Protein AF-A0A2W6CSX4-F1 (afdb_monomer)

Mean predicted aligned error: 16.55 Å

Foldseek 3Di:
DQQDDDPVCLVLLVLAPDCVSVVVVVVLSVVLVVDPDPVVSVVSVVVVVVCSVVVSVCSVPPPPDDPDPDDPDDDPPDDPDDDDPPPPDPCNVPVPPPPDDDDDFDPLLVVLQVLLVVLLVVLVVLCVQAPPPPQQAQDCGADVNFHTAHNVLSVVSNVSSCLSNCLNPVDDPLSSLVSLLVQLVVLCVVLVVLCVPNRRRGNRHHHDGRSSVVSNVSSVVSNCSSVCVVVVVVVVVVPVPD

Secondary structure (DSSP, 8-state):
---PPPGGGGGGGGTS-THHHHHHHHHHHHHHHH---HHHHHHHHHHHHHHHHHHHHHHHH-----PPPPPTT---------S------HHHHH------S--SPPHHHHHHHHHHHHHHHHHHHHHHHHTTSSTTS----EETTTEE--HHHHHHHHHHHHHHHHHHHHS-HHHHHHHHHHHHHHHHHHHHHHHTT--GGGT--SSSSHHHHHHHHHHHHHHHHHTTHHHHHHHHTTSS--

Structure (mmCIF, N/CA/C/O backbone):
data_AF-A0A2W6CSX4-F1
#
_entry.id   AF-A0A2W6CSX4-F1
#
loop_
_atom_site.group_PDB
_atom_site.id
_atom_site.type_symbol
_atom_site.label_atom_id
_atom_site.label_alt_id
_atom_site.label_comp_id
_atom_site.label_asym_id
_atom_site.label_entity_id
_atom_site.label_seq_id
_atom_site.pdbx_PDB_ins_code
_atom_site.Cartn_x
_atom_site.Cartn_y
_atom_site.Cartn_z
_atom_site.occupancy
_atom_site.B_iso_or_equiv
_atom_site.auth_seq_id
_atom_site.auth_comp_id
_atom_site.auth_asym_id
_atom_site.auth_atom_id
_atom_site.pdbx_PDB_model_num
ATOM 1 N N . MET A 1 1 ? -35.398 24.921 27.925 1.00 43.97 1 MET A N 1
ATOM 2 C CA . MET A 1 1 ? -34.214 25.329 27.135 1.00 43.97 1 MET A CA 1
ATOM 3 C C . MET A 1 1 ? -33.758 24.131 26.318 1.00 43.97 1 MET A C 1
ATOM 5 O O . MET A 1 1 ? -33.351 23.142 26.906 1.00 43.97 1 MET A O 1
ATOM 9 N N . SER A 1 2 ? -33.884 24.170 24.992 1.00 46.44 2 SER A N 1
ATOM 10 C CA . SER A 1 2 ? -33.353 23.123 24.111 1.00 46.44 2 SER A CA 1
ATOM 11 C C . SER A 1 2 ? -31.824 23.125 24.189 1.00 46.44 2 SER A C 1
ATOM 13 O O . SER A 1 2 ? -31.198 24.127 23.836 1.00 46.44 2 SER A O 1
ATOM 15 N N . ALA A 1 3 ? -31.223 22.043 24.686 1.00 54.56 3 ALA A N 1
ATOM 16 C CA . ALA A 1 3 ? -29.774 21.920 24.789 1.00 54.56 3 ALA A CA 1
ATOM 17 C C . ALA A 1 3 ? -29.146 22.002 23.387 1.00 54.56 3 ALA A C 1
ATOM 19 O O . ALA A 1 3 ? -29.371 21.139 22.541 1.00 54.56 3 ALA A O 1
ATOM 20 N N . GLN A 1 4 ? -28.375 23.059 23.116 1.00 62.91 4 GLN A N 1
ATOM 21 C CA . GLN A 1 4 ? -27.618 23.143 21.870 1.00 62.91 4 GLN A CA 1
ATOM 22 C C . GLN A 1 4 ? -26.463 22.136 21.909 1.00 62.91 4 GLN A C 1
ATOM 24 O O . GLN A 1 4 ? -25.652 22.120 22.839 1.00 62.91 4 GLN A O 1
ATOM 29 N N . GLY A 1 5 ? -26.406 21.284 20.887 1.00 65.12 5 GLY A N 1
ATOM 30 C CA . GLY A 1 5 ? -25.331 20.317 20.706 1.00 65.12 5 GLY A CA 1
ATOM 31 C C . GLY A 1 5 ? -23.976 20.946 20.403 1.00 65.12 5 GLY A C 1
ATOM 32 O O . GLY A 1 5 ? -23.913 22.077 19.916 1.00 65.12 5 GLY A O 1
ATOM 33 N N . PRO A 1 6 ? -22.880 20.203 20.624 1.00 74.62 6 PRO A N 1
ATOM 34 C CA . PRO A 1 6 ? -21.543 20.643 20.262 1.00 74.62 6 PRO A CA 1
ATOM 35 C C . PRO A 1 6 ? -21.444 20.805 18.741 1.00 74.62 6 PRO A C 1
ATOM 37 O O . PRO A 1 6 ? -21.628 19.854 17.980 1.00 74.62 6 PRO A O 1
ATOM 40 N N . SER A 1 7 ? -21.118 22.017 18.288 1.00 76.88 7 SER A N 1
ATOM 41 C CA . SER A 1 7 ? -20.965 22.346 16.862 1.00 76.88 7 SER A CA 1
ATOM 42 C C . SER A 1 7 ? -19.944 21.451 16.149 1.00 76.88 7 SER A C 1
ATOM 44 O O . SER A 1 7 ? -20.105 21.149 14.969 1.00 76.88 7 SER A O 1
ATOM 46 N N . SER A 1 8 ? -18.945 20.952 16.882 1.00 76.94 8 SER A N 1
ATOM 47 C CA . SER A 1 8 ? -17.878 20.076 16.389 1.00 76.94 8 SER A CA 1
ATOM 48 C C . SER A 1 8 ? -18.328 18.681 15.944 1.00 76.94 8 SER A C 1
ATOM 50 O O . SER A 1 8 ? -17.536 17.987 15.306 1.00 76.94 8 SER A O 1
ATOM 52 N N . LEU A 1 9 ? -19.557 18.258 16.259 1.00 75.50 9 LEU A N 1
ATOM 53 C CA . LEU A 1 9 ? -20.099 16.951 15.866 1.00 75.50 9 LEU A CA 1
ATOM 54 C C . LEU A 1 9 ? -21.276 17.050 14.878 1.00 75.50 9 LEU A C 1
ATOM 56 O O . LEU A 1 9 ? -21.747 16.021 14.406 1.00 75.50 9 LEU A O 1
ATOM 60 N N . ARG A 1 10 ? -21.721 18.260 14.499 1.00 76.88 10 ARG A N 1
ATOM 61 C CA . ARG A 1 10 ? -22.868 18.441 13.583 1.00 76.88 10 ARG A CA 1
ATOM 62 C C . ARG A 1 10 ? -22.678 17.783 12.213 1.00 76.88 10 ARG A C 1
ATOM 64 O O . ARG A 1 10 ? -23.650 17.333 11.623 1.00 76.88 10 ARG A O 1
ATOM 71 N N . TRP A 1 11 ? -21.444 17.719 11.712 1.00 77.25 11 TRP A N 1
ATOM 72 C CA . TRP A 1 11 ? -21.126 17.115 10.411 1.00 77.25 11 TRP A CA 1
ATOM 73 C C . TRP A 1 11 ? -21.360 15.597 10.375 1.00 77.25 11 TRP A C 1
ATOM 75 O O . TRP A 1 11 ? -21.562 15.048 9.298 1.00 77.25 11 TRP A O 1
ATOM 85 N N . VAL A 1 12 ? -21.371 14.923 11.532 1.00 72.19 12 VAL A N 1
ATOM 86 C CA . VAL A 1 12 ? -21.535 13.463 11.620 1.00 72.19 12 VAL A CA 1
ATOM 87 C C . VAL A 1 12 ? -22.941 13.032 11.209 1.00 72.19 12 VAL A C 1
ATOM 89 O O . VAL A 1 12 ? -23.088 12.017 10.535 1.00 72.19 12 VAL A O 1
ATOM 92 N N . GLY A 1 13 ? -23.961 13.833 11.536 1.00 67.00 13 GLY A N 1
ATOM 93 C CA . GLY A 1 13 ? -25.342 13.557 11.129 1.00 67.00 13 GLY A CA 1
ATOM 94 C C . GLY A 1 13 ? -25.523 13.497 9.608 1.00 67.00 13 GLY A C 1
ATOM 95 O O . GLY A 1 13 ? -26.387 12.773 9.138 1.00 67.00 13 GLY A O 1
ATOM 96 N N . ASN A 1 14 ? -24.666 14.185 8.844 1.00 76.81 14 ASN A N 1
ATOM 97 C CA . ASN A 1 14 ? -24.695 14.175 7.378 1.00 76.81 14 ASN A CA 1
ATOM 98 C C . ASN A 1 14 ? -23.912 13.003 6.752 1.00 76.81 14 ASN A C 1
ATOM 100 O O . ASN A 1 14 ? -23.967 12.826 5.539 1.00 76.81 14 ASN A O 1
ATOM 104 N N . LEU A 1 15 ? -23.140 12.245 7.540 1.00 73.75 15 LEU A N 1
ATOM 105 C CA . LEU A 1 15 ? -22.348 11.104 7.055 1.00 73.75 15 LEU A CA 1
ATOM 106 C C . LEU A 1 15 ? -23.050 9.757 7.217 1.00 73.75 15 LEU A C 1
ATOM 108 O O . LEU A 1 15 ? -22.642 8.773 6.597 1.00 73.75 15 LEU A O 1
ATOM 112 N N . LEU A 1 16 ? -24.072 9.712 8.067 1.00 73.06 16 LEU A N 1
ATOM 113 C CA . LEU A 1 16 ? -24.892 8.533 8.288 1.00 73.06 16 LEU A CA 1
ATOM 114 C C . LEU A 1 16 ? -26.111 8.592 7.349 1.00 73.06 16 LEU A C 1
ATOM 116 O O . LEU A 1 16 ? -26.720 9.656 7.217 1.00 73.06 16 LEU A O 1
ATOM 120 N N . PRO A 1 17 ? -26.459 7.495 6.661 1.00 68.12 17 PRO A N 1
ATOM 121 C CA . PRO A 1 17 ? -27.555 7.491 5.699 1.00 68.12 17 PRO A CA 1
ATOM 122 C C . PRO A 1 17 ? -28.935 7.599 6.376 1.00 68.12 17 PRO A C 1
ATOM 124 O O . PRO A 1 17 ? -29.233 6.904 7.343 1.00 68.12 17 PRO A O 1
ATOM 127 N N . GLY A 1 18 ? -29.818 8.432 5.815 1.00 72.75 18 GLY A N 1
ATOM 128 C CA . GLY A 1 18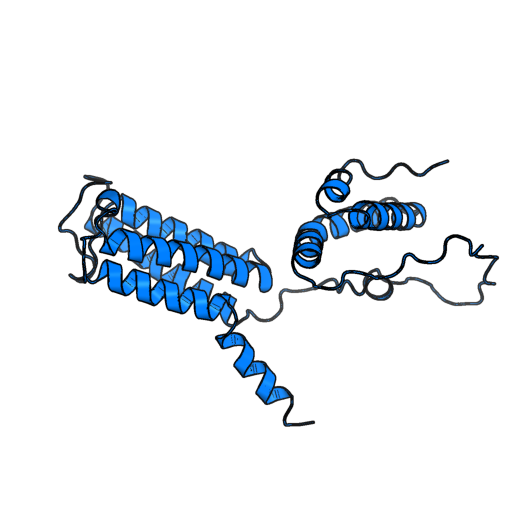 ? -31.242 8.477 6.176 1.00 72.75 18 GLY A CA 1
ATOM 129 C C . GLY A 1 18 ? -31.533 8.925 7.616 1.00 72.75 18 GLY A C 1
ATOM 130 O O . GLY A 1 18 ? -30.919 9.858 8.129 1.00 72.75 18 GLY A O 1
ATOM 131 N N . GLU A 1 19 ? -32.504 8.271 8.262 1.00 71.94 19 GLU A N 1
ATOM 132 C CA . GLU A 1 19 ? -32.972 8.611 9.619 1.00 71.94 19 GLU A CA 1
ATOM 133 C C . GLU A 1 19 ? -31.969 8.237 10.730 1.00 71.94 19 GLU A C 1
ATOM 135 O O . GLU A 1 19 ? -32.078 8.717 11.864 1.00 71.94 19 GLU A O 1
ATOM 140 N N . GLU A 1 20 ? -30.949 7.431 10.413 1.00 68.31 20 GLU A N 1
ATOM 141 C CA . GLU A 1 20 ? -29.923 6.991 11.366 1.00 68.31 20 GLU A CA 1
ATOM 142 C C . GLU A 1 20 ? -29.085 8.165 11.878 1.00 68.31 20 GLU A C 1
ATOM 144 O O . GLU A 1 20 ? -28.799 8.254 13.073 1.00 68.31 20 GLU A O 1
ATOM 149 N N . GLY A 1 21 ? -28.748 9.115 10.999 1.00 73.25 21 GLY A N 1
ATOM 150 C CA . GLY A 1 21 ? -28.009 10.319 11.377 1.00 73.25 21 GLY A CA 1
ATOM 151 C C . GLY A 1 21 ? -28.781 11.190 12.366 1.00 73.25 21 GLY A C 1
ATOM 152 O O . GLY A 1 21 ? -28.207 11.697 13.332 1.00 73.25 21 GLY A O 1
ATOM 153 N N . THR A 1 22 ? -30.096 11.318 12.172 1.00 73.38 22 THR A N 1
ATOM 154 C CA . THR A 1 22 ? -30.981 12.066 13.074 1.00 73.38 22 THR A CA 1
ATOM 155 C C . THR A 1 22 ? -31.199 11.365 14.410 1.00 73.38 22 THR A C 1
ATOM 157 O O . THR A 1 22 ? -31.152 12.033 15.445 1.00 73.38 22 THR A O 1
ATOM 160 N N . ALA A 1 23 ? -31.382 10.041 14.413 1.00 73.69 23 ALA A N 1
ATOM 161 C CA . ALA A 1 23 ? -31.549 9.255 15.635 1.00 73.69 23 ALA A CA 1
ATOM 162 C C . ALA A 1 23 ? -30.273 9.277 16.487 1.00 73.69 23 ALA A C 1
ATOM 164 O O . ALA A 1 23 ? -30.321 9.602 17.675 1.00 73.69 23 ALA A O 1
ATOM 165 N N . TRP A 1 24 ? -29.118 9.054 15.853 1.00 78.38 24 TRP A N 1
ATOM 166 C CA . TRP A 1 24 ? -27.815 9.152 16.504 1.00 78.38 24 TRP A CA 1
ATOM 167 C C . TRP A 1 24 ? -27.574 10.551 17.082 1.00 78.38 24 TRP A C 1
ATOM 169 O O . TRP A 1 24 ? -27.123 10.698 18.218 1.00 78.38 24 TRP A O 1
ATOM 179 N N . TRP A 1 25 ? -27.915 11.603 16.328 1.00 79.62 25 TRP A N 1
ATOM 180 C CA . TRP A 1 25 ? -27.767 12.971 16.815 1.00 79.62 25 TRP A CA 1
ATOM 181 C C . TRP A 1 25 ? -28.656 13.247 18.029 1.00 79.62 25 TRP A C 1
ATOM 183 O O . TRP A 1 25 ? -28.180 13.821 19.006 1.00 79.62 25 TRP A O 1
ATOM 193 N N . ALA A 1 26 ? -29.917 12.811 18.013 1.00 76.88 26 ALA A N 1
ATOM 194 C CA . ALA A 1 26 ? -30.830 12.974 19.144 1.00 76.88 26 ALA A CA 1
ATOM 195 C C . ALA A 1 26 ? -30.296 12.302 20.422 1.00 76.88 26 ALA A C 1
ATOM 197 O O . ALA A 1 26 ? -30.348 12.893 21.504 1.00 76.88 26 ALA A O 1
ATOM 198 N N . GLU A 1 27 ? -29.708 11.114 20.291 1.00 75.50 27 GLU A N 1
ATOM 199 C CA . GLU A 1 27 ? -29.121 10.368 21.404 1.00 75.50 27 GLU A CA 1
ATOM 200 C C . GLU A 1 27 ? -27.874 11.054 21.984 1.00 75.50 27 GLU A C 1
ATOM 202 O O . GLU A 1 27 ? -27.758 11.219 23.203 1.00 75.50 27 GLU A O 1
ATOM 207 N N . VAL A 1 28 ? -26.976 11.556 21.128 1.00 77.25 28 VAL A N 1
ATOM 208 C CA . VAL A 1 28 ? -25.804 12.340 21.557 1.00 77.25 28 VAL A CA 1
ATOM 209 C C . VAL A 1 28 ? -26.236 13.591 22.326 1.00 77.25 28 VAL A C 1
ATOM 211 O O . VAL A 1 28 ? -25.652 13.915 23.362 1.00 77.25 28 VAL A O 1
ATOM 214 N N . ILE A 1 29 ? -27.270 14.292 21.852 1.00 78.38 29 ILE A N 1
ATOM 215 C CA . ILE A 1 29 ? -27.811 15.477 22.530 1.00 78.38 29 ILE A CA 1
ATOM 216 C C . ILE A 1 29 ? -28.413 15.109 23.888 1.00 78.38 29 ILE A C 1
ATOM 218 O O . ILE A 1 29 ? -28.157 15.818 24.860 1.00 78.38 29 ILE A O 1
ATOM 222 N N . SER A 1 30 ? -29.157 14.003 23.973 1.00 79.00 30 SER A N 1
ATOM 223 C CA . SER A 1 30 ? -29.737 13.506 25.226 1.00 79.00 30 SER A CA 1
ATOM 224 C C . SER A 1 30 ? -28.655 13.181 26.262 1.00 79.00 30 SER A C 1
ATOM 226 O O . SER A 1 30 ? -28.706 13.703 27.374 1.00 79.00 30 SER A O 1
ATOM 228 N N . CYS A 1 31 ? -27.605 12.447 25.885 1.00 75.31 31 CYS A N 1
ATOM 229 C CA . CYS A 1 31 ? -26.509 12.107 26.801 1.00 75.31 31 CYS A CA 1
ATOM 230 C C . CYS A 1 31 ? -25.730 13.343 27.279 1.00 75.31 31 CYS A C 1
ATOM 232 O O . CYS A 1 31 ? -25.333 13.446 28.442 1.00 75.31 31 CYS A O 1
ATOM 234 N N . LEU A 1 32 ? -25.515 14.312 26.384 1.00 78.62 32 LEU A N 1
ATOM 235 C CA . LEU A 1 32 ? -24.844 15.565 26.731 1.00 78.62 32 LEU A CA 1
ATOM 236 C C . LEU A 1 32 ? -25.713 16.486 27.591 1.00 78.62 32 LEU A C 1
ATOM 238 O O . LEU A 1 32 ? -25.156 17.321 28.299 1.00 78.62 32 LEU A O 1
ATOM 242 N N . ALA A 1 33 ? -27.039 16.362 27.519 1.00 77.25 33 ALA A N 1
ATOM 243 C CA . ALA A 1 33 ? -27.966 17.084 28.384 1.00 77.25 33 ALA A CA 1
ATOM 244 C C . ALA A 1 33 ? -28.024 16.480 29.799 1.00 77.25 33 ALA A C 1
ATOM 246 O O . ALA A 1 33 ? -28.189 17.224 30.761 1.00 77.25 33 ALA A O 1
ATOM 247 N N . GLU A 1 34 ? -27.836 15.162 29.930 1.00 77.25 34 GLU A N 1
ATOM 248 C CA . GLU A 1 34 ? -27.753 14.459 31.221 1.00 77.25 34 GLU A CA 1
ATOM 249 C C . GLU A 1 34 ? -26.433 14.731 31.967 1.00 77.25 34 GLU A C 1
ATOM 251 O O . GLU A 1 34 ? -26.381 14.659 33.194 1.00 77.25 34 GLU A O 1
ATOM 256 N N . THR A 1 35 ? -25.362 15.075 31.246 1.00 78.38 35 THR A N 1
ATOM 257 C CA . THR A 1 35 ? -24.037 15.313 31.838 1.00 78.38 35 THR A CA 1
ATOM 258 C C . THR A 1 35 ? -23.889 16.765 32.299 1.00 78.38 35 THR A C 1
ATOM 260 O O . THR A 1 35 ? -23.654 17.668 31.492 1.00 78.38 35 THR A O 1
ATOM 263 N N . THR A 1 36 ? -23.987 16.999 33.609 1.00 78.38 36 THR A N 1
ATOM 264 C CA . THR A 1 36 ? -23.873 18.339 34.213 1.00 78.38 36 THR A CA 1
ATOM 265 C C . THR A 1 36 ? -22.427 18.786 34.448 1.00 78.38 36 THR A C 1
ATOM 267 O O . THR A 1 36 ? -22.164 19.989 34.454 1.00 78.38 36 THR A O 1
ATOM 270 N N . ASP A 1 37 ? -21.479 17.850 34.583 1.00 83.19 37 ASP A N 1
ATOM 271 C CA . ASP A 1 37 ? -20.059 18.166 34.771 1.00 83.19 37 ASP A CA 1
ATOM 272 C C . ASP A 1 37 ? -19.369 18.591 33.450 1.00 83.19 37 ASP A C 1
ATOM 274 O O . ASP A 1 37 ? -19.332 17.820 32.481 1.00 83.19 37 ASP A O 1
ATOM 278 N N . PRO A 1 38 ? -18.756 19.792 33.381 1.00 76.44 38 PRO A N 1
ATOM 279 C CA . PRO A 1 38 ? -18.072 20.268 32.179 1.00 76.44 38 PRO A CA 1
ATOM 280 C C . PRO A 1 38 ? -16.844 19.444 31.771 1.00 76.44 38 PRO A C 1
ATOM 282 O O . PRO A 1 38 ? -16.451 19.504 30.600 1.00 76.44 38 PRO A O 1
ATOM 285 N N . GLY A 1 39 ? -16.197 18.745 32.709 1.00 78.62 39 GLY A N 1
ATOM 286 C CA . GLY A 1 39 ? -15.042 17.883 32.444 1.00 78.62 39 GLY A CA 1
ATOM 287 C C . GLY A 1 39 ? -15.461 16.615 31.711 1.00 78.62 39 GLY A C 1
ATOM 288 O O . GLY A 1 39 ? -15.062 16.396 30.563 1.00 78.62 39 GLY A O 1
ATOM 289 N N . GLN A 1 40 ? -16.374 15.856 32.316 1.00 75.81 40 GLN A N 1
ATOM 290 C CA . GLN A 1 40 ? -16.967 14.655 31.729 1.00 75.81 40 GLN A CA 1
ATOM 291 C C . GLN A 1 40 ? -17.606 14.938 30.372 1.00 75.81 40 GLN A C 1
ATOM 293 O O . GLN A 1 40 ? -17.421 14.167 29.431 1.00 75.81 40 GLN A O 1
ATOM 298 N N . ARG A 1 41 ? -18.279 16.085 30.214 1.00 77.31 41 ARG A N 1
ATOM 299 C CA . ARG A 1 41 ? -18.871 16.487 28.932 1.00 77.31 41 ARG A CA 1
ATOM 300 C C . ARG A 1 41 ? -17.828 16.604 27.814 1.00 77.31 41 ARG A C 1
ATOM 302 O O . ARG A 1 41 ? -18.095 16.201 26.682 1.00 77.31 41 ARG A O 1
ATOM 309 N N . ARG A 1 42 ? -16.631 17.130 28.101 1.00 78.94 42 ARG A N 1
ATOM 310 C CA . ARG A 1 42 ? -15.541 17.231 27.109 1.00 78.94 42 ARG A CA 1
ATOM 311 C C . ARG A 1 42 ? -14.980 15.865 26.745 1.00 78.94 42 ARG A C 1
ATOM 313 O O . ARG A 1 42 ? -14.721 15.616 25.566 1.00 78.94 42 ARG A O 1
ATOM 320 N N . ASP A 1 43 ? -14.804 14.994 27.729 1.00 78.50 43 ASP A N 1
ATOM 321 C CA . ASP A 1 43 ? -14.265 13.657 27.497 1.00 78.50 43 ASP A CA 1
ATOM 322 C C . ASP A 1 43 ? -15.257 12.771 26.737 1.00 78.50 43 ASP A C 1
ATOM 324 O O . ASP A 1 43 ? -14.856 12.071 25.805 1.00 78.50 43 ASP A O 1
ATOM 328 N N . TYR A 1 44 ? -16.558 12.921 26.993 1.00 77.06 44 TYR A N 1
ATOM 329 C CA . TYR A 1 44 ? -17.621 12.320 26.186 1.00 77.06 44 TYR A CA 1
ATOM 330 C C . TYR A 1 44 ? -17.561 12.761 24.721 1.00 77.06 44 TYR A C 1
ATOM 332 O O . TYR A 1 44 ? -17.545 11.923 23.819 1.00 77.06 44 TYR A O 1
ATOM 340 N N . VAL A 1 45 ? 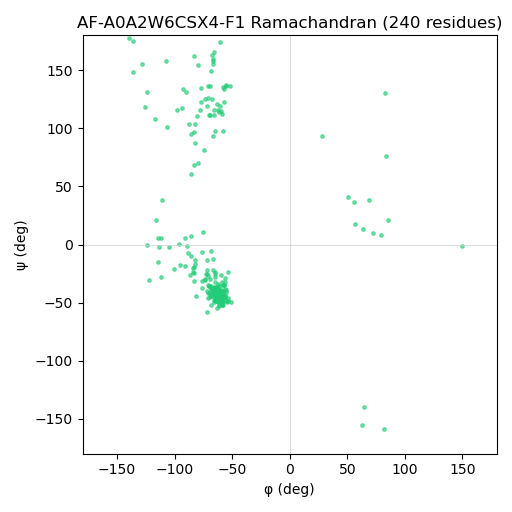-17.466 14.069 24.457 1.00 79.25 45 VAL A N 1
ATOM 341 C CA . VAL A 1 45 ? -17.366 14.595 23.082 1.00 79.25 45 VAL A CA 1
ATOM 342 C C . VAL A 1 45 ? -16.110 14.076 22.374 1.00 79.25 45 VAL A C 1
ATOM 344 O O . VAL A 1 45 ? -16.162 13.730 21.191 1.00 79.25 45 VAL A O 1
ATOM 347 N N . ARG A 1 46 ? -14.977 13.980 23.081 1.00 78.62 46 ARG A N 1
ATOM 348 C CA . ARG A 1 46 ? -13.738 13.399 22.536 1.00 78.62 46 ARG A CA 1
ATOM 349 C C . ARG A 1 46 ? -13.887 11.915 22.224 1.00 78.62 46 ARG A C 1
ATOM 351 O O . ARG A 1 46 ? -13.411 11.485 21.174 1.00 78.62 46 ARG A O 1
ATOM 358 N N . SER A 1 47 ? -14.532 11.158 23.109 1.00 76.88 47 SER A N 1
ATOM 359 C CA . SER A 1 47 ? -14.813 9.738 22.904 1.00 76.88 47 SER A CA 1
ATOM 360 C C . SER A 1 47 ? -15.662 9.537 21.651 1.00 76.88 47 SER A C 1
ATOM 362 O O . SER A 1 47 ? -15.244 8.828 20.736 1.00 76.88 47 SER A O 1
ATOM 364 N N . TYR A 1 48 ? -16.770 10.274 21.519 1.00 76.56 48 TYR A N 1
ATOM 365 C CA . TYR A 1 48 ? -17.613 10.227 20.325 1.00 76.56 48 TYR A CA 1
ATOM 366 C C . TYR A 1 48 ? -16.830 10.532 19.054 1.00 76.56 48 TYR A C 1
ATOM 368 O O . TYR A 1 48 ? -16.883 9.745 18.114 1.00 76.56 48 TYR A O 1
ATOM 376 N N . ARG A 1 49 ? -16.031 11.606 19.041 1.00 77.69 49 ARG A N 1
ATOM 377 C CA . ARG A 1 49 ? -15.228 12.000 17.873 1.00 77.69 49 ARG A CA 1
ATOM 378 C C . ARG A 1 49 ? -14.257 10.907 17.414 1.00 77.69 49 ARG A C 1
ATOM 380 O O . ARG A 1 49 ? -14.033 10.770 16.216 1.00 77.69 49 ARG A O 1
ATOM 387 N N . ARG A 1 50 ? -13.696 10.128 18.343 1.00 75.25 50 ARG A N 1
ATOM 388 C CA . ARG A 1 50 ? -12.820 8.983 18.027 1.00 75.25 50 ARG A CA 1
ATOM 389 C C . ARG A 1 50 ? -13.596 7.783 17.487 1.00 75.25 50 ARG A C 1
ATOM 391 O O . ARG A 1 50 ? -13.055 7.026 16.689 1.00 75.25 50 ARG A O 1
ATOM 398 N N . SER A 1 51 ? -14.851 7.631 17.896 1.00 72.25 51 SER A N 1
ATOM 399 C CA . SER A 1 51 ? -15.726 6.521 17.512 1.00 72.25 51 SER A CA 1
ATOM 400 C C . SER A 1 51 ? -16.436 6.735 16.170 1.00 72.25 51 SER A C 1
ATOM 402 O O . SER A 1 51 ? -16.856 5.755 15.556 1.00 72.25 51 SER A O 1
ATOM 404 N N . VAL A 1 52 ? -16.543 7.983 15.684 1.00 74.31 52 VAL A N 1
ATOM 405 C CA . VAL A 1 52 ? -17.238 8.332 14.425 1.00 74.31 52 VAL A CA 1
ATOM 406 C C . VAL A 1 52 ? -16.784 7.489 13.225 1.00 74.31 52 VAL A C 1
ATOM 408 O O . VAL A 1 52 ? -17.659 6.939 12.563 1.00 74.31 52 VAL A O 1
ATOM 411 N N . PRO A 1 53 ? -15.480 7.310 12.927 1.00 70.38 53 PRO A N 1
ATOM 412 C CA . PRO A 1 53 ? -15.072 6.543 11.747 1.00 70.38 53 PRO A CA 1
ATOM 413 C C . PRO A 1 53 ? -15.555 5.090 11.794 1.00 70.38 53 PRO A C 1
ATOM 415 O O . PRO A 1 53 ? -15.950 4.535 10.775 1.00 70.38 53 PRO A O 1
ATOM 418 N N . LYS A 1 54 ? -15.580 4.492 12.992 1.00 69.81 54 LYS A N 1
ATOM 419 C CA . LYS A 1 54 ? -16.070 3.127 13.209 1.00 69.81 54 LYS A CA 1
ATOM 420 C C . LYS A 1 54 ? -17.592 3.041 13.067 1.00 69.81 54 LYS A C 1
ATOM 422 O O . LYS A 1 54 ? -18.083 2.080 12.491 1.00 69.81 54 LYS A O 1
ATOM 427 N N . LEU A 1 55 ? -18.325 4.036 13.570 1.00 65.88 55 LEU A N 1
ATOM 428 C CA . LEU A 1 55 ? -19.782 4.150 13.414 1.00 65.88 55 LEU A CA 1
ATOM 429 C C . LEU A 1 55 ? -20.179 4.291 11.943 1.00 65.88 55 LEU A C 1
ATOM 431 O O . LEU A 1 55 ? -21.006 3.521 11.466 1.00 65.88 55 LEU A O 1
ATOM 435 N N . VAL A 1 56 ? -19.534 5.208 11.216 1.00 67.50 56 VAL A N 1
ATOM 436 C CA . VAL A 1 56 ? -19.751 5.392 9.775 1.00 67.50 56 VAL A CA 1
ATOM 437 C C . VAL A 1 56 ? -19.431 4.091 9.043 1.00 67.50 56 VAL A C 1
ATOM 439 O O . VAL A 1 56 ? -20.287 3.554 8.353 1.00 67.50 56 VAL A O 1
ATOM 442 N N . TRP A 1 57 ? -18.264 3.492 9.279 1.00 64.75 57 TRP A N 1
ATOM 443 C CA . TRP A 1 57 ? -17.906 2.222 8.648 1.00 64.75 57 TRP A CA 1
ATOM 444 C C . TRP A 1 57 ? -18.923 1.101 8.915 1.00 64.75 57 TRP A C 1
ATOM 446 O O . TRP A 1 57 ? -19.345 0.411 7.988 1.00 64.75 57 TRP A O 1
ATOM 456 N N . ASN A 1 58 ? -19.371 0.941 10.161 1.00 65.75 58 ASN A N 1
ATOM 457 C CA . ASN A 1 58 ? -20.337 -0.093 10.529 1.00 65.75 58 ASN A CA 1
ATOM 458 C C . ASN A 1 58 ? -21.730 0.163 9.931 1.00 65.75 58 ASN A C 1
ATOM 460 O O . ASN A 1 58 ? -22.376 -0.790 9.507 1.00 65.75 58 ASN A O 1
ATOM 464 N N . SER A 1 59 ? -22.179 1.420 9.853 1.00 63.47 59 SER A N 1
ATOM 465 C CA . SER A 1 59 ? -23.463 1.774 9.220 1.00 63.47 59 SER A CA 1
ATOM 466 C C . SER A 1 59 ? -23.482 1.470 7.717 1.00 63.47 59 SER A C 1
ATOM 468 O O . SER A 1 59 ? -24.501 1.064 7.173 1.00 63.47 59 SER A O 1
ATOM 470 N N . TRP A 1 60 ? -22.330 1.576 7.049 1.00 56.81 60 TRP A N 1
ATOM 471 C CA . TRP A 1 60 ? -22.199 1.272 5.623 1.00 56.81 60 TRP A CA 1
ATOM 472 C C . TRP A 1 60 ? -22.012 -0.224 5.324 1.00 56.81 60 TRP A C 1
ATOM 474 O O . TRP A 1 60 ? -22.231 -0.647 4.191 1.00 56.81 60 TRP A O 1
ATOM 484 N N . THR A 1 61 ? -21.602 -1.030 6.310 1.00 50.50 61 THR A N 1
ATOM 485 C CA . THR A 1 61 ? -21.214 -2.443 6.109 1.00 50.50 61 THR A CA 1
ATOM 486 C C . THR A 1 61 ? -22.127 -3.459 6.794 1.00 50.50 61 THR A C 1
ATOM 488 O O . THR A 1 61 ? -22.068 -4.643 6.464 1.00 50.50 61 THR A O 1
ATOM 491 N N . SER A 1 62 ? -22.982 -3.037 7.728 1.00 42.31 62 SER A N 1
ATOM 492 C CA . SER A 1 62 ? -23.892 -3.940 8.433 1.00 42.31 62 SER A CA 1
ATOM 493 C C . SER A 1 62 ? -25.241 -4.064 7.705 1.00 42.31 62 SER A C 1
ATOM 495 O O . SER A 1 62 ? -25.864 -3.046 7.410 1.00 42.31 62 SER A O 1
ATOM 497 N N . PRO A 1 63 ? -25.767 -5.280 7.460 1.00 40.28 63 PRO A N 1
ATOM 498 C CA . PRO A 1 63 ? -27.089 -5.479 6.861 1.00 40.28 63 PRO A CA 1
ATOM 499 C C . PRO A 1 63 ? -28.254 -5.226 7.837 1.00 40.28 63 PRO A C 1
ATOM 501 O O . PRO A 1 63 ? -29.398 -5.548 7.522 1.00 40.28 63 PRO A O 1
ATOM 504 N N . VAL A 1 64 ? -28.003 -4.649 9.017 1.00 44.94 64 VAL A N 1
ATOM 505 C CA . VAL A 1 64 ? -29.041 -4.348 10.014 1.00 44.94 64 VAL A CA 1
ATOM 506 C C . VAL A 1 64 ? -29.773 -3.062 9.621 1.00 44.94 64 VAL A C 1
ATOM 508 O O . VAL A 1 64 ? -29.644 -2.024 10.258 1.00 44.94 64 VAL A O 1
ATOM 511 N N . ARG A 1 65 ? -30.562 -3.135 8.546 1.00 47.22 65 ARG A N 1
ATOM 512 C CA . ARG A 1 65 ? -31.707 -2.240 8.371 1.00 47.22 65 ARG A CA 1
ATOM 513 C C . ARG A 1 65 ? -32.819 -2.751 9.285 1.00 47.22 65 ARG A C 1
ATOM 515 O O . ARG A 1 65 ? -33.090 -3.947 9.287 1.00 47.22 65 ARG A O 1
ATOM 522 N N . TYR A 1 66 ? -33.461 -1.830 10.002 1.00 39.19 66 TYR A N 1
ATOM 523 C CA . TYR A 1 66 ? -34.570 -2.028 10.949 1.00 39.19 66 TYR A CA 1
ATOM 524 C C . TYR A 1 66 ? -34.187 -2.443 12.376 1.00 39.19 66 TYR A C 1
ATOM 526 O O . TYR A 1 66 ? -34.449 -3.558 12.819 1.00 39.19 66 TYR A O 1
ATOM 534 N N . VAL A 1 67 ? -33.706 -1.477 13.161 1.00 39.38 67 VAL A N 1
ATOM 535 C CA . VAL A 1 67 ? -34.163 -1.380 14.555 1.00 39.38 67 VAL A CA 1
ATOM 536 C C . VAL A 1 67 ? -35.329 -0.398 14.544 1.00 39.38 67 VAL A C 1
ATOM 538 O O . VAL A 1 67 ? -35.169 0.746 14.126 1.00 39.38 67 VAL A O 1
ATOM 541 N N . ALA A 1 68 ? -36.521 -0.872 14.909 1.00 32.06 68 ALA A N 1
ATOM 542 C CA . ALA A 1 68 ? -37.706 -0.028 14.999 1.00 32.06 68 ALA A CA 1
ATOM 543 C C . ALA A 1 68 ? -37.432 1.158 15.946 1.00 32.06 68 ALA A C 1
ATOM 545 O O . ALA A 1 68 ? -36.826 0.948 17.002 1.00 32.06 68 ALA A O 1
ATOM 546 N N . PRO A 1 69 ? -37.856 2.389 15.605 1.00 37.84 69 PRO A N 1
ATOM 547 C CA . PRO A 1 69 ? -37.695 3.523 16.502 1.00 37.84 69 PRO A CA 1
ATOM 548 C C . PRO A 1 69 ? -38.392 3.220 17.831 1.00 37.84 69 PRO A C 1
ATOM 550 O O . PRO A 1 69 ? -39.508 2.695 17.855 1.00 37.84 69 PRO A O 1
ATOM 553 N N . ALA A 1 70 ? -37.719 3.528 18.942 1.00 39.38 70 ALA A N 1
ATOM 554 C CA . ALA A 1 70 ? -38.312 3.387 20.264 1.00 39.38 70 ALA A CA 1
ATOM 555 C C . ALA A 1 70 ? -39.628 4.191 20.318 1.00 39.38 70 ALA A C 1
ATOM 557 O O . ALA A 1 70 ? -39.666 5.319 19.814 1.00 39.38 70 ALA A O 1
ATOM 558 N N . PRO A 1 71 ? -40.713 3.639 20.892 1.00 32.84 71 PRO A N 1
ATOM 559 C CA . PRO A 1 71 ? -42.007 4.303 20.888 1.00 32.84 71 PRO A CA 1
ATOM 560 C C . PRO A 1 71 ? -41.918 5.651 21.612 1.00 32.84 71 PRO A C 1
ATOM 562 O O . PRO A 1 71 ? -41.586 5.739 22.796 1.00 32.84 71 PRO A O 1
ATOM 565 N N . VAL A 1 72 ? -42.213 6.717 20.869 1.00 34.38 72 VAL A N 1
ATOM 566 C CA . VAL A 1 72 ? -42.273 8.090 21.369 1.00 34.38 72 VAL A CA 1
ATOM 567 C C . VAL A 1 72 ? -43.502 8.210 22.272 1.00 34.38 72 VAL A C 1
ATOM 569 O O . VAL A 1 72 ? -44.627 8.135 21.785 1.00 34.38 72 VAL A O 1
ATOM 572 N N . GLY A 1 73 ? -43.301 8.380 23.584 1.00 35.16 73 GLY A N 1
ATOM 573 C CA . GLY A 1 73 ? -44.407 8.648 24.516 1.00 35.16 73 GLY A CA 1
ATOM 574 C C . GLY A 1 73 ? -44.268 8.145 25.955 1.00 35.16 73 GLY A C 1
ATOM 575 O O . GLY A 1 73 ? -45.169 8.395 26.752 1.00 35.16 73 GLY A O 1
ATOM 576 N N . VAL A 1 74 ? -43.182 7.467 26.339 1.00 31.86 74 VAL A N 1
ATOM 577 C CA . VAL A 1 74 ? -43.029 7.024 27.736 1.00 31.86 74 VAL A CA 1
ATOM 578 C C . VAL A 1 74 ? -42.484 8.164 28.597 1.00 31.86 74 VAL A C 1
ATOM 580 O O . VAL A 1 74 ? -41.302 8.501 28.560 1.00 31.86 74 VAL A O 1
ATOM 583 N N . VAL A 1 75 ? -43.377 8.770 29.378 1.00 31.23 75 VAL A N 1
ATOM 584 C CA . VAL A 1 75 ? -43.035 9.658 30.492 1.00 31.23 75 VAL A CA 1
ATOM 585 C C . VAL A 1 75 ? -42.322 8.819 31.553 1.00 31.23 75 VAL A C 1
ATOM 587 O O . VAL A 1 75 ? -42.939 7.969 32.190 1.00 31.23 75 VAL A O 1
ATOM 590 N N . TYR A 1 76 ? -41.025 9.052 31.761 1.00 36.38 76 TYR A N 1
ATOM 591 C CA . TYR A 1 76 ? -40.295 8.485 32.895 1.00 36.38 76 TYR A CA 1
ATOM 592 C C . TYR A 1 76 ? -40.700 9.228 34.173 1.00 36.38 76 TYR A C 1
ATOM 594 O O . TYR A 1 76 ? -40.029 10.160 34.619 1.00 36.38 76 TYR A O 1
ATOM 602 N N . SER A 1 77 ? -41.836 8.852 34.757 1.00 31.70 77 SER A N 1
ATOM 603 C CA . SER A 1 77 ? -42.192 9.270 36.109 1.00 31.70 77 SER A CA 1
ATOM 604 C C . SER A 1 77 ? -41.265 8.576 37.109 1.00 31.70 77 SER A C 1
ATOM 606 O O . SER A 1 77 ? -41.321 7.359 37.263 1.00 31.70 77 SER A O 1
ATOM 608 N N . SER A 1 78 ? -40.403 9.378 37.738 1.00 36.88 78 SER A N 1
ATOM 609 C CA . SER A 1 78 ? -39.771 9.174 39.051 1.00 36.88 78 SER A CA 1
ATOM 610 C C . SER A 1 78 ? -39.566 7.719 39.497 1.00 36.88 78 SER A C 1
ATOM 612 O O . SER A 1 78 ? -40.414 7.142 40.177 1.00 36.88 78 SER A O 1
ATOM 614 N N . VAL A 1 79 ? -38.388 7.164 39.209 1.00 35.00 79 VAL A N 1
ATOM 615 C CA . VAL A 1 79 ? -37.885 6.008 39.960 1.00 35.00 79 VAL A CA 1
ATOM 616 C C . VAL A 1 79 ? -37.331 6.521 41.288 1.00 35.00 79 VAL A C 1
ATOM 618 O O . VAL A 1 79 ? -36.379 7.303 41.326 1.00 35.00 79 VAL A O 1
ATOM 621 N N . GLU A 1 80 ? -37.969 6.102 42.376 1.00 31.38 80 GLU A N 1
ATOM 622 C CA . GLU A 1 80 ? -37.563 6.366 43.751 1.00 31.38 80 GLU A CA 1
ATOM 623 C C . GLU A 1 80 ? -36.161 5.789 44.003 1.00 31.38 80 GLU A C 1
ATOM 625 O O . GLU A 1 80 ? -35.908 4.587 43.907 1.00 31.38 80 GLU A O 1
ATOM 630 N N . ARG A 1 81 ? -35.207 6.686 44.263 1.00 35.78 81 ARG A N 1
ATOM 631 C CA . ARG A 1 81 ? -33.780 6.379 44.335 1.00 35.78 81 ARG A CA 1
ATOM 632 C C . ARG A 1 81 ? -33.423 5.891 45.736 1.00 35.78 81 ARG A C 1
ATOM 634 O O . ARG A 1 81 ? -33.118 6.694 46.615 1.00 35.78 81 ARG A O 1
ATOM 641 N N . ARG A 1 82 ? -33.401 4.572 45.939 1.00 32.59 82 ARG A N 1
ATOM 642 C CA . ARG A 1 82 ? -32.780 3.954 47.120 1.00 32.59 82 ARG A CA 1
ATOM 643 C C . ARG A 1 82 ? -31.469 3.270 46.727 1.00 32.59 82 ARG A C 1
ATOM 645 O O . ARG A 1 82 ? -31.470 2.175 46.184 1.00 32.59 82 ARG A O 1
ATOM 652 N N . GLY A 1 83 ? -30.358 3.947 47.016 1.00 32.78 83 GLY A N 1
ATOM 653 C CA . GLY A 1 83 ? -29.076 3.300 47.317 1.00 32.78 83 GLY A CA 1
ATOM 654 C C . GLY A 1 83 ? -28.336 2.571 46.192 1.00 32.78 83 GLY A C 1
ATOM 655 O O . GLY A 1 83 ? -27.729 1.545 46.473 1.00 32.78 83 GLY A O 1
ATOM 656 N N . MET A 1 84 ? -28.326 3.084 44.959 1.00 31.16 84 MET A N 1
ATOM 657 C CA . MET A 1 84 ? -27.363 2.629 43.947 1.00 31.16 84 MET A CA 1
ATOM 658 C C . MET A 1 84 ? -26.597 3.821 43.376 1.00 31.16 84 MET A C 1
ATOM 660 O O . MET A 1 84 ? -27.190 4.734 42.794 1.00 31.16 84 MET A O 1
ATOM 664 N N . ASP A 1 85 ? -25.278 3.804 43.564 1.00 33.22 85 ASP A N 1
ATOM 665 C CA . ASP A 1 85 ? -24.327 4.603 42.795 1.00 33.22 85 ASP A CA 1
ATOM 666 C C . ASP A 1 85 ? -24.496 4.247 41.313 1.00 33.22 85 ASP A C 1
ATOM 668 O O . ASP A 1 85 ? -23.990 3.242 40.823 1.00 33.22 85 ASP A O 1
ATOM 672 N N . LEU A 1 86 ? -25.260 5.063 40.585 1.00 42.88 86 LEU A N 1
ATOM 673 C CA . LEU A 1 86 ? -25.424 4.944 39.136 1.00 42.88 86 LEU A CA 1
ATOM 674 C C . LEU A 1 86 ? -24.284 5.693 38.445 1.00 42.88 86 LEU A C 1
ATOM 676 O O . LEU A 1 86 ? -24.509 6.648 37.705 1.00 42.88 86 LEU A O 1
ATOM 680 N N . ALA A 1 87 ? -23.049 5.271 38.694 1.00 37.25 87 ALA A N 1
ATOM 681 C CA . ALA A 1 87 ? -21.958 5.545 37.772 1.00 37.25 87 ALA A CA 1
ATOM 682 C C . ALA A 1 87 ? -22.012 4.474 36.676 1.00 37.25 87 ALA A C 1
ATOM 684 O O . ALA A 1 87 ? -21.161 3.594 36.618 1.00 37.25 87 ALA A O 1
ATOM 685 N N . PHE A 1 88 ? -23.052 4.506 35.834 1.00 44.19 88 PHE A N 1
ATOM 686 C CA . PHE A 1 88 ? -23.033 3.696 34.620 1.00 44.19 88 PHE A CA 1
ATOM 687 C C . PHE A 1 88 ? -21.876 4.192 33.771 1.00 44.19 88 PHE A C 1
ATOM 689 O O . PHE A 1 88 ? -21.852 5.348 33.333 1.00 44.19 88 PHE A O 1
ATOM 696 N N . THR A 1 89 ? -20.893 3.330 33.569 1.00 50.69 89 THR A N 1
ATOM 697 C CA . THR A 1 89 ? -19.812 3.652 32.657 1.00 50.69 89 THR A CA 1
ATOM 698 C C . THR A 1 89 ? -20.391 3.679 31.232 1.00 50.69 89 THR A C 1
ATOM 700 O O . THR A 1 89 ? -21.355 2.965 30.937 1.00 50.69 89 THR A O 1
ATOM 703 N N . PRO A 1 90 ? -19.856 4.499 30.307 1.00 52.56 90 PRO A N 1
ATOM 704 C CA . PRO A 1 90 ? -20.283 4.478 28.901 1.00 52.56 90 PRO A CA 1
ATOM 705 C C . PRO A 1 90 ? -20.202 3.069 28.278 1.00 52.56 90 PRO A C 1
ATOM 707 O O . PRO A 1 90 ? -20.892 2.763 27.305 1.00 52.56 90 PRO A O 1
ATOM 710 N N . GLU A 1 91 ? -19.355 2.219 28.858 1.00 53.75 91 GLU A N 1
ATOM 711 C CA . GLU A 1 91 ? -19.159 0.816 28.514 1.00 53.75 91 GLU A CA 1
ATOM 712 C C . GLU A 1 91 ? -20.428 -0.012 28.774 1.00 53.75 91 GLU A C 1
ATOM 714 O O . GLU A 1 91 ? -20.796 -0.815 27.918 1.00 53.75 91 GLU A O 1
ATOM 719 N N . ASP A 1 92 ? -21.140 0.247 29.876 1.00 49.66 92 ASP A N 1
ATOM 720 C CA . ASP A 1 92 ? -22.370 -0.461 30.259 1.00 49.66 92 ASP A CA 1
ATOM 721 C C . ASP A 1 92 ? -23.587 -0.017 29.434 1.00 49.66 92 ASP A C 1
ATOM 723 O O . ASP A 1 92 ? -24.433 -0.835 29.078 1.00 49.66 92 ASP A O 1
ATOM 727 N N . LYS A 1 93 ? -23.679 1.281 29.103 1.00 49.78 93 LYS A N 1
ATOM 728 C CA . LYS A 1 93 ? -24.846 1.859 28.405 1.00 49.78 93 LYS A CA 1
ATOM 729 C C . LYS A 1 93 ? -24.796 1.663 26.884 1.00 49.78 93 LYS A C 1
ATOM 731 O O . LYS A 1 93 ? -25.841 1.526 26.259 1.00 49.78 93 LYS A O 1
ATOM 736 N N . PHE A 1 94 ? -23.599 1.624 26.289 1.00 54.69 94 PHE A N 1
ATOM 737 C CA . PHE A 1 94 ? -23.422 1.575 24.826 1.00 54.69 94 PHE A CA 1
ATOM 738 C C . PHE A 1 94 ? -22.599 0.381 24.330 1.00 54.69 94 PHE A C 1
ATOM 740 O O . PHE A 1 94 ? -22.336 0.267 23.132 1.00 54.69 94 PHE A O 1
ATOM 747 N N . GLY A 1 95 ? -22.112 -0.483 25.227 1.00 46.81 95 GLY A N 1
ATOM 748 C CA . GLY A 1 95 ? -21.198 -1.571 24.864 1.00 46.81 95 GLY A CA 1
ATOM 749 C C . GLY A 1 95 ? -19.848 -1.085 24.313 1.00 46.81 95 GLY A C 1
ATOM 750 O O . GLY A 1 95 ? -19.090 -1.866 23.730 1.00 46.81 95 GLY A O 1
ATOM 751 N N . ILE A 1 96 ? -19.526 0.206 24.459 1.00 46.12 96 ILE A N 1
ATOM 752 C CA . ILE A 1 96 ? -18.287 0.801 23.953 1.00 46.12 96 ILE A CA 1
ATOM 753 C C . ILE A 1 96 ? -17.186 0.509 24.964 1.00 46.12 96 ILE A C 1
ATOM 755 O O . ILE A 1 96 ? -16.913 1.318 25.842 1.00 46.12 96 ILE A O 1
ATOM 759 N N . LYS A 1 97 ? -16.532 -0.649 24.827 1.00 46.75 97 LYS A N 1
ATOM 760 C CA . LYS A 1 97 ? -15.322 -0.962 25.596 1.00 46.75 97 LYS A CA 1
ATOM 761 C C . LYS A 1 97 ? -14.255 0.093 25.299 1.00 46.75 97 LYS A C 1
ATOM 763 O O . LYS A 1 97 ? -13.727 0.137 24.182 1.00 46.75 97 LYS A O 1
ATOM 768 N N . VAL A 1 98 ? -13.911 0.921 26.283 1.00 48.22 98 VAL A N 1
ATOM 769 C CA . VAL A 1 98 ? -12.711 1.758 26.231 1.00 48.22 98 VAL A CA 1
ATOM 770 C C . VAL A 1 98 ? -11.525 0.797 26.230 1.00 48.22 98 VAL A C 1
ATOM 772 O O . VAL A 1 98 ? -11.141 0.270 27.271 1.00 48.22 98 VAL A O 1
ATOM 775 N N . GLN A 1 99 ? -10.970 0.489 25.050 1.00 51.78 99 GLN A N 1
ATOM 776 C CA . GLN A 1 99 ? -9.773 -0.349 24.969 1.00 51.78 99 GLN A CA 1
ATOM 777 C C . GLN A 1 99 ? -8.595 0.396 25.597 1.00 51.78 99 GLN A C 1
ATOM 779 O O . GLN A 1 99 ? -7.906 1.200 24.970 1.00 51.78 99 GLN A O 1
ATOM 784 N N . SER A 1 100 ? -8.388 0.123 26.876 1.00 50.88 100 SER A N 1
ATOM 785 C CA . SER A 1 100 ? -7.216 0.488 27.639 1.00 50.88 100 SER A CA 1
ATOM 786 C C . SER A 1 100 ? -6.123 -0.543 27.329 1.00 50.88 100 SER A C 1
ATOM 788 O O . SER A 1 100 ? -6.212 -1.705 27.709 1.00 50.88 100 SER A O 1
ATOM 790 N N . LYS A 1 101 ? -5.090 -0.066 26.621 1.00 49.81 101 LYS A N 1
ATOM 791 C CA . LYS A 1 101 ? -3.914 -0.771 26.063 1.00 49.81 101 LYS A CA 1
ATOM 792 C C . LYS A 1 101 ? -4.156 -1.467 24.710 1.00 49.81 101 LYS A C 1
ATOM 794 O O . LYS A 1 101 ? -5.113 -2.227 24.575 1.00 49.81 101 LYS A O 1
ATOM 799 N N . PRO A 1 102 ? -3.276 -1.241 23.707 1.00 55.47 102 PRO A N 1
ATOM 800 C CA . PRO A 1 102 ? -3.299 -2.026 22.481 1.00 55.47 102 PRO A CA 1
ATOM 801 C C . PRO A 1 102 ? -3.143 -3.498 22.859 1.00 55.47 102 PRO A C 1
ATOM 803 O O . PRO A 1 102 ? -2.180 -3.868 23.533 1.00 55.47 102 PRO A O 1
ATOM 806 N N . GLY A 1 103 ? -4.108 -4.322 22.457 1.00 64.50 103 GLY A N 1
ATOM 807 C CA . GLY A 1 103 ? -3.986 -5.768 22.581 1.00 64.50 103 GLY A CA 1
ATOM 808 C C . GLY A 1 103 ? -2.791 -6.304 21.776 1.00 64.50 103 GLY A C 1
ATOM 809 O O . GLY A 1 103 ? -2.139 -5.557 21.038 1.00 64.50 103 GLY A O 1
ATOM 810 N N . PRO A 1 104 ? -2.493 -7.607 21.888 1.00 76.06 104 PRO A N 1
ATOM 811 C CA . PRO A 1 104 ? -1.464 -8.246 21.074 1.00 76.06 104 PRO A CA 1
ATOM 812 C C . PRO A 1 104 ? -1.682 -7.950 19.582 1.00 76.06 104 PRO A C 1
ATOM 814 O O . PRO A 1 104 ? -2.813 -8.028 19.100 1.00 76.06 104 PRO A O 1
ATOM 817 N N . ARG A 1 105 ? -0.608 -7.623 18.846 1.00 81.25 105 ARG A N 1
ATOM 818 C CA . ARG A 1 105 ? -0.702 -7.364 17.398 1.00 81.25 105 ARG A CA 1
ATOM 819 C C . ARG A 1 105 ? -1.288 -8.570 16.673 1.00 81.25 105 ARG A C 1
ATOM 821 O O . ARG A 1 105 ? -0.836 -9.701 16.885 1.00 81.25 105 ARG A O 1
ATOM 828 N N . THR A 1 106 ? -2.244 -8.314 15.786 1.00 88.12 106 THR A N 1
ATOM 829 C CA . THR A 1 106 ? -2.848 -9.350 14.940 1.00 88.12 106 THR A CA 1
ATOM 830 C C . THR A 1 106 ? -1.835 -9.895 13.928 1.00 88.12 106 THR A C 1
ATOM 832 O O . THR A 1 106 ? -0.796 -9.282 13.678 1.00 88.12 106 THR A O 1
ATOM 835 N N . ILE A 1 107 ? -2.129 -11.056 13.332 1.00 88.88 107 ILE A N 1
ATOM 836 C CA . ILE A 1 107 ? -1.311 -11.633 12.246 1.00 88.88 107 ILE A CA 1
ATOM 837 C C . ILE A 1 107 ? -1.174 -10.629 11.095 1.00 88.88 107 ILE A C 1
ATOM 839 O O . ILE A 1 107 ? -0.077 -10.399 10.603 1.00 88.88 107 ILE A O 1
ATOM 843 N N . ASP A 1 108 ? -2.278 -9.976 10.745 1.00 89.94 108 ASP A N 1
ATOM 844 C CA . ASP A 1 108 ? -2.357 -8.938 9.720 1.00 89.94 108 ASP A CA 1
ATOM 845 C C . ASP A 1 108 ? -1.459 -7.722 10.036 1.00 89.94 108 ASP A C 1
ATOM 847 O O . ASP A 1 108 ? -0.714 -7.256 9.179 1.00 89.94 108 ASP A O 1
ATOM 851 N N . GLN A 1 109 ? -1.415 -7.265 11.292 1.00 92.25 109 GLN A N 1
ATOM 852 C CA . GLN A 1 109 ? -0.495 -6.192 11.698 1.00 92.25 109 GLN A CA 1
ATOM 853 C C . GLN A 1 109 ? 0.971 -6.634 11.675 1.00 92.25 109 GLN A C 1
ATOM 855 O O . GLN A 1 109 ? 1.841 -5.849 11.307 1.00 92.25 109 GLN A O 1
ATOM 860 N N . LYS A 1 110 ? 1.272 -7.882 12.059 1.00 94.81 110 LYS A N 1
ATOM 861 C CA . LYS A 1 110 ? 2.635 -8.434 11.964 1.00 94.81 110 LYS A CA 1
ATOM 862 C C . LYS A 1 110 ? 3.090 -8.542 10.510 1.00 94.81 110 LYS A C 1
ATOM 864 O O . LYS A 1 110 ? 4.239 -8.224 10.221 1.00 94.81 110 LYS A O 1
ATOM 869 N N . TYR A 1 111 ? 2.189 -8.943 9.616 1.00 95.00 111 TYR A N 1
ATOM 870 C CA . TYR A 1 111 ? 2.428 -8.964 8.179 1.00 95.00 111 TYR A CA 1
ATOM 871 C C . TYR A 1 111 ? 2.778 -7.567 7.657 1.00 95.00 111 TYR A C 1
ATOM 873 O O . TYR A 1 111 ? 3.814 -7.413 7.017 1.00 95.00 111 TYR A O 1
ATOM 881 N N . SER A 1 112 ? 2.000 -6.540 8.021 1.00 96.06 112 SER A N 1
ATOM 882 C CA . SER A 1 112 ? 2.300 -5.153 7.645 1.00 96.06 112 SER A CA 1
ATOM 883 C C . SER A 1 112 ? 3.672 -4.692 8.155 1.00 96.06 112 SER A C 1
ATOM 885 O O . SER A 1 112 ? 4.413 -4.049 7.420 1.00 96.06 112 SER A O 1
ATOM 887 N N . VAL A 1 113 ? 4.074 -5.055 9.383 1.00 96.75 113 VAL A N 1
ATOM 888 C CA . VAL A 1 113 ? 5.437 -4.752 9.870 1.00 96.75 113 VAL A CA 1
ATOM 889 C C . VAL A 1 113 ? 6.495 -5.425 8.997 1.00 96.75 113 VAL A C 1
ATOM 891 O O . VAL A 1 113 ? 7.455 -4.771 8.597 1.00 96.75 113 VAL A O 1
ATOM 894 N N . LEU A 1 114 ? 6.330 -6.717 8.708 1.00 96.56 114 LEU A N 1
ATOM 895 C CA . LEU A 1 114 ? 7.299 -7.487 7.931 1.00 96.56 114 LEU A CA 1
ATOM 896 C C . LEU A 1 114 ? 7.464 -6.919 6.517 1.00 96.56 114 LEU A C 1
ATOM 898 O O . LEU A 1 114 ? 8.582 -6.614 6.110 1.00 96.56 114 LEU A O 1
ATOM 902 N N . LEU A 1 115 ? 6.359 -6.745 5.793 1.00 96.50 115 LEU A N 1
ATOM 903 C CA . LEU A 1 115 ? 6.368 -6.240 4.419 1.00 96.50 115 LEU A CA 1
ATOM 904 C C . LEU A 1 115 ? 6.855 -4.797 4.361 1.00 96.50 115 LEU A C 1
ATOM 906 O O . LEU A 1 115 ? 7.694 -4.483 3.522 1.00 96.50 115 LEU A O 1
ATOM 910 N N . GLY A 1 116 ? 6.423 -3.956 5.307 1.00 96.69 116 GLY A N 1
ATOM 911 C CA . GLY A 1 116 ? 6.932 -2.598 5.451 1.00 96.69 116 GLY A CA 1
ATOM 912 C C . GLY A 1 116 ? 8.456 -2.572 5.572 1.00 96.69 116 GLY A C 1
ATOM 913 O O . GLY A 1 116 ? 9.116 -1.848 4.832 1.00 96.69 116 GLY A O 1
ATOM 914 N N . LEU A 1 117 ? 9.040 -3.388 6.454 1.00 97.62 117 LEU A N 1
ATOM 915 C CA . LEU A 1 117 ? 10.497 -3.450 6.607 1.00 97.62 117 LEU A CA 1
ATOM 916 C C . LEU A 1 117 ? 11.207 -3.951 5.343 1.00 97.62 117 LEU A C 1
ATOM 918 O O . LEU A 1 117 ? 12.252 -3.408 4.994 1.00 97.62 117 LEU A O 1
ATOM 922 N N . ILE A 1 118 ? 10.647 -4.944 4.648 1.00 96.12 118 ILE A N 1
ATOM 923 C CA . ILE A 1 118 ? 11.221 -5.459 3.398 1.00 96.12 118 ILE A CA 1
ATOM 924 C C . ILE A 1 118 ? 11.265 -4.354 2.339 1.00 96.12 118 ILE A C 1
ATOM 926 O O . ILE A 1 118 ? 12.335 -4.087 1.793 1.00 96.12 118 ILE A O 1
ATOM 930 N N . VAL A 1 119 ? 10.148 -3.667 2.078 1.00 95.62 119 VAL A N 1
ATOM 931 C CA . VAL A 1 119 ? 10.125 -2.625 1.037 1.00 95.62 119 VAL A CA 1
ATOM 932 C C . VAL A 1 119 ? 10.905 -1.373 1.427 1.00 95.62 119 VAL A C 1
ATOM 934 O O . VAL A 1 119 ? 11.472 -0.727 0.553 1.00 95.62 119 VAL A O 1
ATOM 937 N N . LEU A 1 120 ? 11.043 -1.064 2.722 1.00 97.25 120 LEU A N 1
ATOM 938 C CA . LEU A 1 120 ? 11.975 -0.028 3.177 1.00 97.25 120 LEU A CA 1
ATOM 939 C C . LEU A 1 120 ? 13.409 -0.351 2.754 1.00 97.25 120 LEU A C 1
ATOM 941 O O . LEU A 1 120 ? 14.099 0.500 2.195 1.00 97.25 120 LEU A O 1
ATOM 945 N N . VAL A 1 121 ? 13.855 -1.579 3.028 1.00 96.25 121 VAL A N 1
ATOM 946 C CA . VAL A 1 121 ? 15.207 -2.025 2.678 1.00 96.25 121 VAL A CA 1
ATOM 947 C C . VAL A 1 121 ? 15.392 -2.011 1.163 1.00 96.25 121 VAL A C 1
ATOM 949 O O . VAL A 1 121 ? 16.400 -1.488 0.697 1.00 96.25 121 VAL A O 1
ATOM 952 N N . LEU A 1 122 ? 14.419 -2.512 0.394 1.00 94.00 122 LEU A N 1
ATOM 953 C CA . LEU A 1 122 ? 14.475 -2.489 -1.071 1.00 94.00 122 LEU A CA 1
ATOM 954 C C . LEU A 1 122 ? 14.543 -1.063 -1.627 1.00 94.00 122 LEU A C 1
ATOM 956 O O . LEU A 1 122 ? 15.386 -0.799 -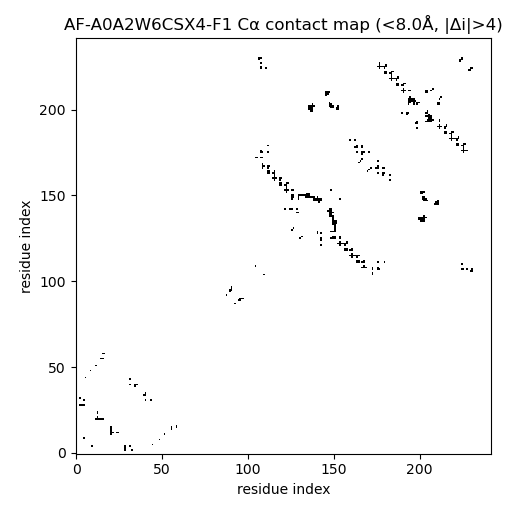2.478 1.00 94.00 122 LEU A O 1
ATOM 960 N N . GLY A 1 123 ? 13.736 -0.130 -1.114 1.00 94.38 123 GLY A N 1
ATOM 961 C CA . GLY A 1 123 ? 13.768 1.271 -1.542 1.00 94.38 123 GLY A CA 1
ATOM 962 C C . GLY A 1 123 ? 15.109 1.949 -1.249 1.00 94.38 123 GLY A C 1
ATOM 963 O O . GLY A 1 123 ? 15.658 2.633 -2.111 1.00 94.38 123 GLY A O 1
ATOM 964 N N . ILE A 1 124 ? 15.683 1.722 -0.061 1.00 95.75 124 ILE A N 1
ATOM 965 C CA . ILE A 1 124 ? 17.004 2.264 0.301 1.00 95.75 124 ILE A CA 1
ATOM 966 C C . ILE A 1 124 ? 18.104 1.653 -0.576 1.00 95.75 124 ILE A C 1
ATOM 968 O O . ILE A 1 124 ? 18.929 2.388 -1.117 1.00 95.75 124 ILE A O 1
ATOM 972 N N . LEU A 1 125 ? 18.121 0.326 -0.735 1.00 93.62 125 LEU A N 1
ATOM 973 C CA . LEU A 1 125 ? 19.099 -0.362 -1.582 1.00 93.62 125 LEU A CA 1
ATOM 974 C C . LEU A 1 125 ? 18.991 0.072 -3.042 1.00 93.62 125 LEU A C 1
ATOM 976 O O . LEU A 1 125 ? 20.013 0.284 -3.689 1.00 93.62 125 LEU A O 1
ATOM 980 N N . GLY A 1 126 ? 17.772 0.256 -3.541 1.00 92.12 126 GLY A N 1
ATOM 981 C CA . GLY A 1 126 ? 17.534 0.780 -4.873 1.00 92.12 126 GLY A CA 1
ATOM 982 C C . GLY A 1 126 ? 18.156 2.162 -5.051 1.00 92.12 126 GLY A C 1
ATOM 983 O O . GLY A 1 126 ? 18.927 2.344 -5.985 1.00 92.12 126 GLY A O 1
ATOM 984 N N . PHE A 1 127 ? 17.946 3.098 -4.116 1.00 94.25 127 PHE A N 1
ATOM 985 C CA . PHE A 1 127 ? 18.589 4.419 -4.177 1.00 94.25 127 PHE A CA 1
ATOM 986 C C . PHE A 1 127 ? 20.118 4.359 -4.111 1.00 94.25 127 PHE A C 1
ATOM 988 O O . PHE A 1 127 ? 20.782 5.169 -4.756 1.00 94.25 127 PHE A O 1
ATOM 995 N N . ILE A 1 128 ? 20.690 3.411 -3.364 1.00 92.50 128 ILE A N 1
ATOM 996 C CA . ILE A 1 128 ? 22.145 3.194 -3.336 1.00 92.50 128 ILE A CA 1
ATOM 997 C C . ILE A 1 128 ? 22.657 2.741 -4.714 1.00 92.50 128 ILE A C 1
ATOM 999 O O . ILE A 1 128 ? 23.744 3.150 -5.116 1.00 92.50 128 ILE A O 1
ATOM 1003 N N . LEU A 1 129 ? 21.886 1.925 -5.441 1.00 90.06 129 LEU A N 1
ATOM 1004 C CA . LEU A 1 129 ? 22.261 1.397 -6.756 1.00 90.06 129 LEU A CA 1
ATOM 1005 C C . LEU A 1 129 ? 22.014 2.388 -7.900 1.00 90.06 129 LEU A C 1
ATOM 1007 O O . LEU A 1 129 ? 22.866 2.528 -8.774 1.00 90.06 129 LEU A O 1
ATOM 1011 N N . THR A 1 130 ? 20.864 3.064 -7.910 1.00 90.50 130 THR A N 1
ATOM 1012 C CA . THR A 1 130 ? 20.451 3.967 -8.998 1.00 90.50 130 THR A CA 1
ATOM 1013 C C . THR A 1 130 ? 20.974 5.389 -8.812 1.00 90.50 130 THR A C 1
ATOM 1015 O O . THR A 1 130 ? 21.087 6.147 -9.773 1.00 90.50 130 THR A O 1
ATOM 1018 N N . GLY A 1 131 ? 21.234 5.801 -7.568 1.00 88.31 131 GLY A N 1
ATOM 1019 C CA . GLY A 1 131 ? 21.376 7.211 -7.220 1.00 88.31 131 GLY A CA 1
ATOM 1020 C C . GLY A 1 131 ? 20.079 8.000 -7.456 1.00 88.31 131 GLY A C 1
ATOM 1021 O O . GLY A 1 131 ? 18.980 7.442 -7.442 1.00 88.31 131 GLY A O 1
ATOM 1022 N N . PHE A 1 132 ? 20.217 9.313 -7.673 1.00 90.19 132 PHE A N 1
ATOM 1023 C CA . PHE A 1 132 ? 19.103 10.256 -7.889 1.00 90.19 132 PHE A CA 1
ATOM 1024 C C . PHE A 1 132 ? 19.033 10.824 -9.320 1.00 90.19 132 PHE A C 1
ATOM 1026 O O . PHE A 1 132 ? 18.220 11.707 -9.594 1.00 90.19 132 PHE A O 1
ATOM 1033 N N . ALA A 1 133 ? 19.885 10.345 -10.229 1.00 84.50 133 ALA A N 1
ATOM 1034 C CA . ALA A 1 133 ? 19.823 10.684 -11.651 1.00 84.50 133 ALA A CA 1
ATOM 1035 C C . ALA A 1 133 ? 18.796 9.794 -12.377 1.00 84.50 133 ALA A C 1
ATOM 1037 O O . ALA A 1 133 ? 18.412 8.752 -11.851 1.00 84.50 133 ALA A O 1
ATOM 1038 N N . ASN A 1 134 ? 18.347 10.205 -13.571 1.00 84.44 134 ASN A N 1
ATOM 1039 C CA . ASN A 1 134 ? 17.447 9.424 -14.441 1.00 84.44 134 ASN A CA 1
ATOM 1040 C C . ASN A 1 134 ? 16.200 8.898 -13.705 1.00 84.44 134 ASN A C 1
ATOM 1042 O O . ASN A 1 134 ? 15.769 7.758 -13.860 1.00 84.44 134 ASN A O 1
ATOM 1046 N N . TYR A 1 135 ? 15.637 9.757 -12.854 1.00 88.31 135 TYR A N 1
ATOM 1047 C CA . TYR A 1 135 ? 14.713 9.375 -11.789 1.00 88.31 135 TYR A CA 1
ATOM 1048 C C . TYR A 1 135 ? 13.467 8.619 -12.277 1.00 88.31 135 TYR A C 1
ATOM 1050 O O . TYR A 1 135 ? 12.994 7.729 -11.581 1.00 88.31 135 TYR A O 1
ATOM 1058 N N . THR A 1 136 ? 12.951 8.948 -13.462 1.00 90.69 136 THR A N 1
ATOM 1059 C CA . THR A 1 136 ? 11.756 8.322 -14.060 1.00 90.69 136 THR A CA 1
ATOM 1060 C C . THR A 1 136 ? 12.058 7.534 -15.330 1.00 90.69 136 THR A C 1
ATOM 1062 O O . THR A 1 136 ? 11.133 7.132 -16.034 1.00 90.69 136 THR A O 1
ATOM 1065 N N . GLU A 1 137 ? 13.329 7.393 -15.696 1.00 86.81 137 GLU A N 1
ATOM 1066 C CA . GLU A 1 137 ? 13.699 6.713 -16.932 1.00 86.81 137 GLU A CA 1
ATOM 1067 C C . GLU A 1 137 ? 13.657 5.201 -16.739 1.00 86.81 137 GLU A C 1
ATOM 1069 O O . GLU A 1 137 ? 13.799 4.689 -15.626 1.00 86.81 137 GLU A O 1
ATOM 1074 N N . MET A 1 138 ? 13.449 4.488 -17.841 1.00 84.19 138 MET A N 1
ATOM 1075 C CA . MET A 1 138 ? 13.664 3.049 -17.879 1.00 84.19 138 MET A CA 1
ATOM 1076 C C . MET A 1 138 ? 15.162 2.793 -17.738 1.00 84.19 138 MET A C 1
ATOM 1078 O O . MET A 1 138 ? 15.943 3.357 -18.506 1.00 84.19 138 MET A O 1
ATOM 1082 N N . THR A 1 139 ? 15.567 1.982 -16.762 1.00 80.00 139 THR A N 1
ATOM 1083 C CA . THR A 1 139 ? 16.986 1.704 -16.527 1.00 80.00 139 THR A CA 1
ATOM 1084 C C . THR A 1 139 ? 17.275 0.211 -16.468 1.00 80.00 139 THR A C 1
ATOM 1086 O O . THR A 1 139 ? 16.424 -0.596 -16.100 1.00 80.00 139 THR A O 1
ATOM 1089 N N . ASP A 1 140 ? 18.522 -0.144 -16.775 1.00 78.56 140 ASP A N 1
ATOM 1090 C CA . ASP A 1 140 ? 19.037 -1.507 -16.621 1.00 78.56 140 ASP A CA 1
ATOM 1091 C C . ASP A 1 140 ? 19.563 -1.782 -15.199 1.00 78.56 140 ASP A C 1
ATOM 1093 O O . ASP A 1 140 ? 20.160 -2.830 -14.936 1.00 78.56 140 ASP A O 1
ATOM 1097 N N . HIS A 1 141 ? 19.371 -0.853 -14.254 1.00 79.88 141 HIS A N 1
ATOM 1098 C CA . HIS A 1 141 ? 19.716 -1.091 -12.859 1.00 79.88 141 HIS A CA 1
ATOM 1099 C C . HIS A 1 141 ? 18.725 -2.083 -12.262 1.00 79.88 141 HIS A C 1
ATOM 1101 O O . HIS A 1 141 ? 17.530 -1.808 -12.188 1.00 79.88 141 HIS A O 1
ATOM 1107 N N . ALA A 1 142 ? 19.229 -3.230 -11.809 1.00 81.38 142 ALA A N 1
ATOM 1108 C CA . ALA A 1 142 ? 18.398 -4.274 -11.234 1.00 81.38 142 ALA A CA 1
ATOM 1109 C C . ALA A 1 142 ? 18.847 -4.657 -9.822 1.00 81.38 142 ALA A C 1
ATOM 1111 O O . ALA A 1 142 ? 20.016 -4.971 -9.580 1.00 81.38 142 ALA A O 1
ATOM 1112 N N . ILE A 1 143 ? 17.900 -4.706 -8.886 1.00 79.62 143 ILE A N 1
ATOM 1113 C CA . ILE A 1 143 ? 18.125 -5.285 -7.561 1.00 79.62 143 ILE A CA 1
ATOM 1114 C C . ILE A 1 143 ? 18.182 -6.807 -7.725 1.00 79.62 143 ILE A C 1
ATOM 1116 O O . ILE A 1 143 ? 17.272 -7.419 -8.288 1.00 79.62 143 ILE A O 1
ATOM 1120 N N . LEU A 1 144 ? 19.277 -7.419 -7.257 1.00 80.56 144 LEU A N 1
ATOM 1121 C CA . LEU A 1 144 ? 19.543 -8.864 -7.360 1.00 80.56 144 LEU A CA 1
ATOM 1122 C C . LEU A 1 144 ? 19.522 -9.417 -8.803 1.00 80.56 144 LEU A C 1
ATOM 1124 O O . LEU A 1 144 ? 19.400 -10.624 -8.992 1.00 80.56 144 LEU A O 1
ATOM 1128 N N . GLY A 1 145 ? 19.637 -8.551 -9.818 1.00 77.12 145 GLY A N 1
ATOM 1129 C CA . GLY A 1 145 ? 19.562 -8.937 -11.232 1.00 77.12 145 GLY A CA 1
ATOM 1130 C C . GLY A 1 145 ? 18.162 -9.323 -11.724 1.00 77.12 145 GLY A C 1
ATOM 1131 O O . GLY A 1 145 ? 18.047 -9.843 -12.829 1.00 77.12 145 GLY A O 1
ATOM 1132 N N . LEU A 1 146 ? 17.114 -9.097 -10.920 1.00 79.25 146 LEU A N 1
ATOM 1133 C CA . LEU A 1 146 ? 15.746 -9.543 -11.217 1.00 79.25 146 LEU A CA 1
ATOM 1134 C C . LEU A 1 146 ? 14.716 -8.411 -11.270 1.00 79.25 146 LEU A C 1
ATOM 1136 O O . LEU A 1 146 ? 13.746 -8.542 -12.011 1.00 79.25 146 LEU A O 1
ATOM 1140 N N . PHE A 1 147 ? 14.916 -7.344 -10.491 1.00 85.38 147 PHE A N 1
ATOM 1141 C CA . PHE A 1 147 ? 13.929 -6.272 -10.318 1.00 85.38 147 PHE A CA 1
ATOM 1142 C C . PHE A 1 147 ? 14.478 -4.960 -10.840 1.00 85.38 147 PHE A C 1
ATOM 1144 O O . PHE A 1 147 ? 15.399 -4.406 -10.227 1.00 85.38 147 PHE A O 1
ATOM 1151 N N . GLN A 1 148 ? 13.960 -4.488 -11.969 1.00 87.94 148 GLN A N 1
ATOM 1152 C CA . GLN A 1 148 ? 14.407 -3.223 -12.530 1.00 87.94 148 GLN A CA 1
ATOM 1153 C C . GLN A 1 148 ? 13.952 -2.060 -11.650 1.00 87.94 148 GLN A C 1
ATOM 1155 O O . GLN A 1 148 ? 12.831 -2.010 -11.148 1.00 87.94 148 GLN A O 1
ATOM 1160 N N . THR A 1 149 ? 14.854 -1.112 -11.428 1.00 90.56 149 THR A N 1
ATOM 1161 C CA . THR A 1 149 ? 14.622 -0.004 -10.509 1.00 90.56 149 THR A CA 1
ATOM 1162 C C . THR A 1 149 ? 15.080 1.317 -11.106 1.00 90.56 149 THR A C 1
ATOM 1164 O O . THR A 1 149 ? 16.039 1.397 -11.865 1.00 90.56 149 THR A O 1
ATOM 1167 N N . ASN A 1 150 ? 14.386 2.382 -10.735 1.00 93.25 150 ASN A N 1
ATOM 1168 C CA . ASN A 1 150 ? 14.809 3.757 -10.929 1.00 93.25 150 ASN A CA 1
ATOM 1169 C C . ASN A 1 150 ? 14.455 4.561 -9.668 1.00 93.25 150 ASN A C 1
ATOM 1171 O O . ASN A 1 150 ? 13.846 4.044 -8.724 1.00 93.25 150 ASN A O 1
ATOM 1175 N N . GLY A 1 151 ? 14.818 5.843 -9.641 1.00 93.25 151 GLY A N 1
ATOM 1176 C CA . GLY A 1 151 ? 14.530 6.700 -8.489 1.00 93.25 151 GLY A CA 1
ATOM 1177 C C . GLY A 1 151 ? 13.037 6.768 -8.133 1.00 93.25 151 GLY A C 1
ATOM 1178 O O . GLY A 1 151 ? 12.679 6.802 -6.954 1.00 93.25 151 GLY A O 1
ATOM 1179 N N . PHE A 1 152 ? 12.150 6.725 -9.127 1.00 94.38 152 PHE A N 1
ATOM 1180 C CA . PHE A 1 152 ? 10.708 6.768 -8.922 1.00 94.38 152 PHE A CA 1
ATOM 1181 C C . PHE A 1 152 ? 10.168 5.474 -8.304 1.00 94.38 152 PHE A C 1
ATOM 1183 O O . PHE A 1 152 ? 9.439 5.546 -7.315 1.00 94.38 152 PHE A O 1
ATOM 1190 N N . HIS A 1 153 ? 10.580 4.305 -8.800 1.00 94.06 153 HIS A N 1
ATOM 1191 C CA . HIS A 1 153 ? 10.229 2.998 -8.235 1.00 94.06 153 HIS A CA 1
ATOM 1192 C C . HIS A 1 153 ? 10.670 2.906 -6.767 1.00 94.06 153 HIS A C 1
ATOM 1194 O O . HIS A 1 153 ? 9.889 2.524 -5.894 1.00 94.06 153 HIS A O 1
ATOM 1200 N N . ASN A 1 154 ? 11.882 3.373 -6.454 1.00 95.00 154 ASN A N 1
ATOM 1201 C CA . ASN A 1 154 ? 12.390 3.388 -5.080 1.00 95.00 154 ASN A CA 1
ATOM 1202 C C . ASN A 1 154 ? 11.553 4.277 -4.159 1.00 95.00 154 ASN A C 1
ATOM 1204 O O . ASN A 1 154 ? 11.279 3.907 -3.017 1.00 95.00 154 ASN A O 1
ATOM 1208 N N . THR A 1 155 ? 11.066 5.411 -4.659 1.00 95.94 155 THR A N 1
ATOM 1209 C CA . THR A 1 155 ? 10.123 6.251 -3.912 1.00 95.94 155 THR A CA 1
ATOM 1210 C C . THR A 1 155 ? 8.779 5.569 -3.692 1.00 95.94 155 THR A C 1
ATOM 1212 O O . THR A 1 155 ? 8.227 5.687 -2.598 1.00 95.94 155 THR A O 1
ATOM 1215 N N . ILE A 1 156 ? 8.265 4.809 -4.664 1.00 95.50 156 ILE A N 1
ATOM 1216 C CA . ILE A 1 156 ? 7.055 3.999 -4.463 1.00 95.50 156 ILE A CA 1
ATOM 1217 C C . ILE A 1 156 ? 7.272 2.970 -3.345 1.00 95.50 156 ILE A C 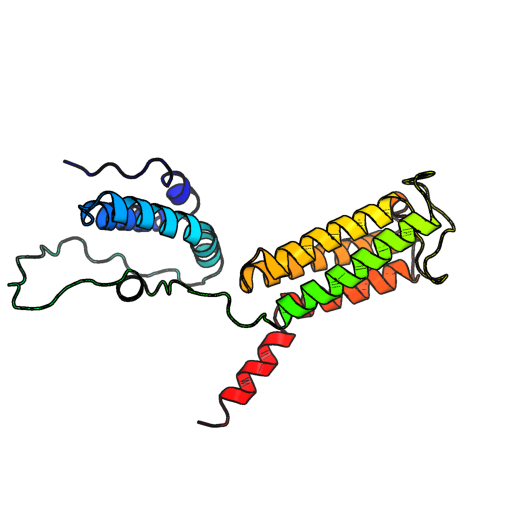1
ATOM 1219 O O . ILE A 1 156 ? 6.414 2.859 -2.468 1.00 95.50 156 ILE A O 1
ATOM 1223 N N . TYR A 1 157 ? 8.430 2.303 -3.279 1.00 95.75 157 TYR A N 1
ATOM 1224 C CA . TYR A 1 157 ? 8.747 1.404 -2.162 1.00 95.75 157 TYR A CA 1
ATOM 1225 C C . TYR A 1 157 ? 8.736 2.111 -0.802 1.00 95.75 157 TYR A C 1
ATOM 1227 O O . TYR A 1 157 ? 8.171 1.586 0.160 1.00 95.75 157 TYR A O 1
ATOM 1235 N N . LEU A 1 158 ? 9.286 3.326 -0.713 1.00 96.75 158 LEU A N 1
ATOM 1236 C CA . LEU A 1 158 ? 9.235 4.117 0.520 1.00 96.75 158 LEU A CA 1
ATOM 1237 C C . LEU A 1 158 ? 7.802 4.534 0.883 1.00 96.75 158 LEU A C 1
ATOM 1239 O O . LEU A 1 158 ? 7.431 4.514 2.054 1.00 96.75 158 LEU A O 1
ATOM 1243 N N . ILE A 1 159 ? 6.965 4.872 -0.097 1.00 97.62 159 ILE A N 1
ATOM 1244 C CA . ILE A 1 159 ? 5.552 5.196 0.140 1.00 97.62 159 ILE A CA 1
ATOM 1245 C C . ILE A 1 159 ? 4.794 3.966 0.663 1.00 97.62 159 ILE A C 1
ATOM 1247 O O . ILE A 1 159 ? 4.055 4.069 1.645 1.00 97.62 159 ILE A O 1
ATOM 1251 N N . LEU A 1 160 ? 5.006 2.792 0.062 1.00 97.19 160 LEU A N 1
ATOM 1252 C CA . LEU A 1 160 ? 4.404 1.534 0.516 1.00 97.19 160 LEU A CA 1
ATOM 1253 C C . LEU A 1 160 ? 4.855 1.174 1.938 1.00 97.19 160 LEU A C 1
ATOM 1255 O O . LEU A 1 160 ? 4.024 0.789 2.763 1.00 97.19 160 LEU A O 1
ATOM 1259 N N . TRP A 1 161 ? 6.137 1.380 2.260 1.00 97.06 161 TRP A N 1
ATOM 1260 C CA . TRP A 1 161 ? 6.654 1.244 3.624 1.00 97.06 161 TRP A CA 1
ATOM 1261 C C . TRP A 1 161 ? 5.861 2.097 4.623 1.00 97.06 161 TRP A C 1
ATOM 1263 O O . TRP A 1 161 ? 5.429 1.579 5.658 1.00 97.06 161 TRP A O 1
ATOM 1273 N N . VAL A 1 162 ? 5.632 3.381 4.313 1.00 97.62 162 VAL A N 1
ATOM 1274 C CA . VAL A 1 162 ? 4.857 4.280 5.184 1.00 97.62 162 VAL A CA 1
ATOM 1275 C C . VAL A 1 162 ? 3.455 3.731 5.406 1.00 97.62 162 VAL A C 1
ATOM 1277 O O . VAL A 1 162 ? 3.015 3.659 6.552 1.00 97.62 162 VAL A O 1
ATOM 1280 N N . PHE A 1 163 ? 2.753 3.326 4.345 1.00 97.38 163 PHE A N 1
ATOM 1281 C CA . PHE A 1 163 ? 1.385 2.818 4.468 1.00 97.38 163 PHE A CA 1
ATOM 1282 C C . PHE A 1 163 ? 1.305 1.560 5.329 1.00 97.38 163 PHE A C 1
ATOM 1284 O O . PHE A 1 163 ? 0.444 1.477 6.209 1.00 97.38 163 PHE A O 1
ATOM 1291 N N . TRP A 1 164 ? 2.227 0.617 5.149 1.00 97.31 164 TRP A N 1
ATOM 1292 C CA . TRP A 1 164 ? 2.254 -0.598 5.955 1.00 97.31 164 TRP A CA 1
ATOM 1293 C C . TRP A 1 164 ? 2.597 -0.338 7.422 1.00 97.31 164 TRP A C 1
ATOM 1295 O O . TRP A 1 164 ? 1.911 -0.855 8.307 1.00 97.31 164 TRP A O 1
ATOM 1305 N N . LEU A 1 165 ? 3.602 0.490 7.720 1.00 96.12 165 LEU A N 1
ATOM 1306 C CA . LEU A 1 165 ? 3.929 0.801 9.114 1.00 96.12 165 LEU A CA 1
ATOM 1307 C C . LEU A 1 165 ? 2.854 1.663 9.782 1.00 96.12 165 LEU A C 1
ATOM 1309 O O . LEU A 1 165 ? 2.536 1.447 10.954 1.00 96.12 165 LEU A O 1
ATOM 1313 N N . LEU A 1 166 ? 2.241 2.590 9.044 1.00 94.00 166 LEU A N 1
ATOM 1314 C CA . LEU A 1 166 ? 1.089 3.348 9.523 1.00 94.00 166 LEU A CA 1
ATOM 1315 C C . LEU A 1 166 ? -0.079 2.413 9.843 1.00 94.00 166 LEU A C 1
ATOM 1317 O O . LEU A 1 166 ? -0.692 2.554 10.898 1.00 94.00 166 LEU A O 1
ATOM 1321 N N . GLY A 1 167 ? -0.359 1.433 8.984 1.00 91.44 167 GLY A N 1
ATOM 1322 C CA . GLY A 1 167 ? -1.350 0.398 9.257 1.00 91.44 167 GLY A CA 1
ATOM 1323 C C . GLY A 1 167 ? -1.032 -0.379 10.536 1.00 91.44 167 GLY A C 1
ATOM 1324 O O . GLY A 1 167 ? -1.878 -0.503 11.424 1.00 91.44 167 GLY A O 1
ATOM 1325 N N . ALA A 1 168 ? 0.212 -0.837 10.674 1.00 93.31 168 ALA A N 1
ATOM 1326 C CA . ALA A 1 168 ? 0.636 -1.680 11.784 1.00 93.31 168 ALA A CA 1
ATOM 1327 C C . ALA A 1 168 ? 0.612 -0.978 13.151 1.00 93.31 168 ALA A C 1
ATOM 1329 O O . ALA A 1 168 ? 0.288 -1.607 14.163 1.00 93.31 168 ALA A O 1
ATOM 1330 N N . PHE A 1 169 ? 1.008 0.297 13.200 1.00 92.19 169 PHE A N 1
ATOM 1331 C CA . PHE A 1 169 ? 1.213 1.029 14.455 1.00 92.19 169 PHE A CA 1
ATOM 1332 C C . PHE A 1 169 ? 0.193 2.141 14.701 1.00 92.19 169 PHE A C 1
ATOM 1334 O O .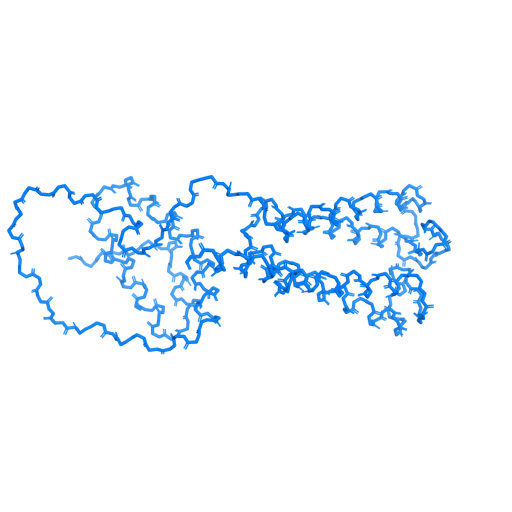 PHE A 1 169 ? -0.065 2.478 15.855 1.00 92.19 169 PHE A O 1
ATOM 1341 N N . GLY A 1 170 ? -0.367 2.723 13.642 1.00 87.50 170 GLY A N 1
ATOM 1342 C CA . GLY A 1 170 ? -1.273 3.869 13.713 1.00 87.50 170 GLY A CA 1
ATOM 1343 C C . GLY A 1 170 ? -2.752 3.514 13.582 1.00 87.50 170 GLY A C 1
ATOM 1344 O O . GLY A 1 170 ? -3.593 4.300 14.018 1.00 87.50 170 GLY A O 1
ATOM 1345 N N . LEU A 1 171 ? -3.091 2.351 13.013 1.00 86.75 171 LEU A N 1
ATOM 1346 C CA . LEU A 1 171 ? -4.477 1.940 12.792 1.00 86.75 171 LEU A CA 1
ATOM 1347 C C . LEU A 1 171 ? -4.928 0.828 13.747 1.00 86.75 171 LEU A C 1
ATOM 1349 O O . LEU A 1 171 ? -4.144 0.058 14.303 1.00 86.75 171 LEU A O 1
ATOM 1353 N N . THR A 1 172 ? -6.248 0.736 13.925 1.00 88.12 172 THR A N 1
ATOM 1354 C CA . THR A 1 172 ? -6.880 -0.424 14.572 1.00 88.12 172 THR A CA 1
ATOM 1355 C C . THR A 1 172 ? -6.696 -1.680 13.716 1.00 88.12 172 THR A C 1
ATOM 1357 O O . THR A 1 172 ? -6.393 -1.576 12.531 1.00 88.12 172 THR A O 1
ATOM 1360 N N . ALA A 1 173 ? -6.943 -2.872 14.271 1.00 86.00 173 ALA A N 1
ATOM 1361 C CA . ALA A 1 173 ? -6.854 -4.122 13.507 1.00 86.00 173 ALA A CA 1
ATOM 1362 C C . ALA A 1 173 ? -7.708 -4.100 12.223 1.00 86.00 173 ALA A C 1
ATOM 1364 O O . ALA A 1 173 ? -7.209 -4.428 11.155 1.00 86.00 173 ALA A O 1
ATOM 1365 N N . ALA A 1 174 ? -8.960 -3.637 12.310 1.00 84.75 174 ALA A N 1
ATOM 1366 C CA . ALA A 1 174 ? -9.828 -3.489 11.139 1.00 84.75 174 ALA A CA 1
ATOM 1367 C C . ALA A 1 174 ? -9.310 -2.419 10.159 1.00 84.75 174 ALA A C 1
ATOM 1369 O O . ALA A 1 174 ? -9.402 -2.585 8.946 1.00 84.75 174 ALA A O 1
ATOM 1370 N N . GLY A 1 175 ? -8.729 -1.331 10.677 1.00 87.12 175 GLY A N 1
ATOM 1371 C CA . GLY A 1 175 ? -8.098 -0.307 9.843 1.00 87.12 175 GLY A CA 1
ATOM 1372 C C . GLY A 1 175 ? -6.875 -0.830 9.083 1.00 87.12 175 GLY A C 1
ATOM 1373 O O . GLY A 1 175 ? -6.716 -0.514 7.909 1.00 87.12 175 GLY A O 1
ATOM 1374 N N . ASN A 1 176 ? -6.044 -1.665 9.714 1.00 92.81 176 ASN A N 1
ATOM 1375 C CA . ASN A 1 176 ? -4.901 -2.301 9.057 1.00 92.81 176 ASN A CA 1
ATOM 1376 C C . ASN A 1 176 ? -5.342 -3.304 7.980 1.00 92.81 176 ASN A C 1
ATOM 1378 O O . ASN A 1 176 ? -4.761 -3.307 6.900 1.00 92.81 176 ASN A O 1
ATOM 1382 N N . GLN A 1 177 ? -6.415 -4.064 8.217 1.00 91.25 177 GLN A N 1
ATOM 1383 C CA . GLN A 1 177 ? -7.010 -4.930 7.192 1.00 91.25 177 GLN A CA 1
ATOM 1384 C C . GLN A 1 177 ? -7.462 -4.120 5.975 1.00 91.25 177 GLN A C 1
ATOM 1386 O O . GLN A 1 177 ? -7.128 -4.462 4.843 1.00 91.25 177 GLN A O 1
ATOM 1391 N N . GLY A 1 178 ? -8.164 -3.005 6.207 1.00 89.56 178 GLY A N 1
ATOM 1392 C CA . GLY A 1 178 ? -8.559 -2.081 5.144 1.00 89.56 178 GLY A CA 1
ATOM 1393 C C . GLY A 1 178 ? -7.359 -1.504 4.386 1.00 89.56 178 GLY A C 1
ATOM 1394 O O . GLY A 1 178 ? -7.385 -1.449 3.159 1.00 89.56 178 GLY A O 1
ATOM 1395 N N . MET A 1 179 ? -6.285 -1.142 5.096 1.00 94.81 179 MET A N 1
ATOM 1396 C CA . MET A 1 179 ? -5.030 -0.688 4.486 1.00 94.81 179 MET A CA 1
ATOM 1397 C C . MET A 1 179 ? -4.406 -1.774 3.603 1.00 94.81 179 MET A C 1
ATOM 1399 O O . MET A 1 179 ? -4.046 -1.496 2.465 1.00 94.81 179 MET A O 1
ATOM 1403 N N . ASN A 1 180 ? -4.331 -3.017 4.083 1.00 95.31 180 ASN A N 1
ATOM 1404 C CA . ASN A 1 180 ? -3.800 -4.139 3.309 1.00 95.31 180 ASN A CA 1
ATOM 1405 C C . ASN A 1 180 ? -4.657 -4.439 2.074 1.00 95.31 180 ASN A C 1
ATOM 1407 O O . ASN A 1 180 ? -4.112 -4.675 1.000 1.00 95.31 180 ASN A O 1
ATOM 1411 N N . ILE A 1 181 ? -5.984 -4.350 2.170 1.00 95.25 181 ILE A N 1
ATOM 1412 C CA . ILE A 1 181 ? -6.859 -4.486 0.997 1.00 95.25 181 ILE A CA 1
ATOM 1413 C C . ILE A 1 181 ? -6.588 -3.369 -0.020 1.00 95.25 181 ILE A C 1
ATOM 1415 O O . ILE A 1 181 ? -6.455 -3.649 -1.210 1.00 95.25 181 ILE A O 1
ATOM 1419 N N . ALA A 1 182 ? -6.470 -2.119 0.433 1.00 95.56 182 ALA A N 1
ATOM 1420 C CA . ALA A 1 182 ? -6.214 -0.979 -0.444 1.00 95.56 182 ALA A CA 1
ATOM 1421 C C . ALA A 1 182 ? -4.848 -1.084 -1.144 1.00 95.56 182 ALA A C 1
ATOM 1423 O O . ALA A 1 182 ? -4.770 -0.959 -2.365 1.00 95.56 182 ALA A O 1
ATOM 1424 N N . VAL A 1 183 ? -3.786 -1.368 -0.385 1.00 96.56 183 VAL A N 1
ATOM 1425 C CA . VAL A 1 183 ? -2.425 -1.545 -0.913 1.00 96.56 183 VAL A CA 1
ATOM 1426 C C . VAL A 1 183 ? -2.354 -2.758 -1.839 1.00 96.56 183 VAL A C 1
ATOM 1428 O O . VAL A 1 183 ? -1.836 -2.647 -2.944 1.0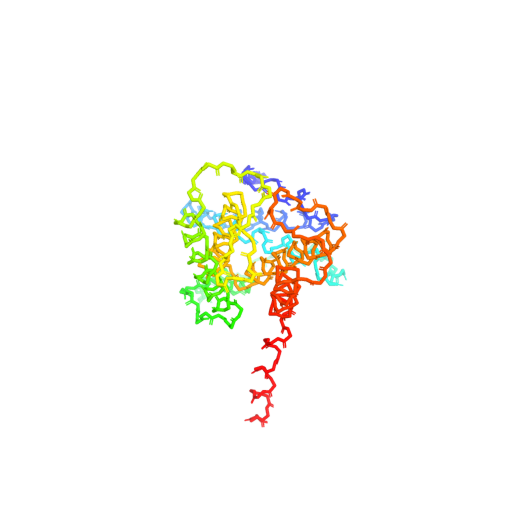0 96.56 183 VAL A O 1
ATOM 1431 N N . GLY A 1 184 ? -2.925 -3.897 -1.440 1.00 97.00 184 GLY A N 1
ATOM 1432 C CA . GLY A 1 184 ? -2.970 -5.102 -2.268 1.00 97.00 184 GLY A CA 1
ATOM 1433 C C . GLY A 1 184 ? -3.733 -4.890 -3.578 1.00 97.00 184 GLY A C 1
ATOM 1434 O O . GLY A 1 184 ? -3.291 -5.350 -4.626 1.00 97.00 184 GLY A O 1
ATOM 1435 N N . GLY A 1 185 ? -4.835 -4.135 -3.551 1.00 97.12 185 GLY A N 1
ATOM 1436 C CA . GLY A 1 185 ? -5.576 -3.751 -4.754 1.00 97.12 185 GLY A CA 1
ATOM 1437 C C . GLY A 1 185 ? -4.776 -2.826 -5.675 1.00 97.12 185 GLY A C 1
ATOM 1438 O O . GLY A 1 185 ? -4.780 -3.020 -6.890 1.00 97.12 185 GLY A O 1
ATOM 1439 N N . ALA A 1 186 ? -4.047 -1.860 -5.110 1.00 96.75 186 ALA A N 1
ATOM 1440 C CA . ALA A 1 186 ? -3.154 -0.996 -5.878 1.00 96.75 186 ALA A CA 1
ATOM 1441 C C . ALA A 1 186 ? -2.013 -1.796 -6.526 1.00 96.75 186 ALA A C 1
ATOM 1443 O O . ALA A 1 186 ? -1.763 -1.625 -7.714 1.00 96.75 186 ALA A O 1
ATOM 1444 N N . LEU A 1 187 ? -1.377 -2.713 -5.791 1.00 96.19 187 LEU A N 1
ATOM 1445 C CA . LEU A 1 187 ? -0.331 -3.592 -6.324 1.00 96.19 187 LEU A CA 1
ATOM 1446 C C . LEU A 1 187 ? -0.861 -4.528 -7.415 1.00 96.19 187 LEU A C 1
ATOM 1448 O O . LEU A 1 187 ? -0.186 -4.741 -8.415 1.00 96.19 187 LEU A O 1
ATOM 1452 N N . LEU A 1 188 ? -2.091 -5.036 -7.279 1.00 97.12 188 LEU A N 1
ATOM 1453 C CA . LEU A 1 188 ? -2.718 -5.841 -8.328 1.00 97.12 188 LEU A CA 1
ATOM 1454 C C . LEU A 1 188 ? -2.897 -5.024 -9.612 1.00 97.12 188 LEU A C 1
ATOM 1456 O O . LEU A 1 188 ? -2.606 -5.510 -10.704 1.00 97.12 188 LEU A O 1
ATOM 1460 N N . LEU A 1 189 ? -3.354 -3.776 -9.483 1.00 96.69 189 LEU A N 1
ATOM 1461 C CA . LEU A 1 189 ? -3.464 -2.863 -10.616 1.00 96.69 189 LEU A CA 1
ATOM 1462 C C . LEU A 1 189 ? -2.087 -2.569 -11.222 1.00 96.69 189 LEU A C 1
ATOM 1464 O O . LEU A 1 189 ? -1.962 -2.550 -12.446 1.00 96.69 189 LEU A O 1
ATOM 1468 N N . VAL A 1 190 ? -1.062 -2.380 -10.384 1.00 94.62 190 VAL A N 1
ATOM 1469 C CA . VAL A 1 190 ? 0.318 -2.193 -10.841 1.00 94.62 190 VAL A CA 1
ATOM 1470 C C . VAL A 1 190 ? 0.773 -3.403 -11.657 1.00 94.62 190 VAL A C 1
ATOM 1472 O O . VAL A 1 190 ? 1.143 -3.221 -12.811 1.00 94.62 190 VAL A O 1
ATOM 1475 N N . ALA A 1 191 ? 0.626 -4.622 -11.139 1.00 94.38 191 ALA A N 1
ATOM 1476 C CA . ALA A 1 191 ? 1.014 -5.848 -11.835 1.00 94.38 191 ALA A CA 1
ATOM 1477 C C . ALA A 1 191 ? 0.302 -6.016 -13.189 1.00 94.38 191 ALA A C 1
ATOM 1479 O O . ALA A 1 191 ? 0.927 -6.350 -14.195 1.00 94.38 191 ALA A O 1
ATOM 1480 N N . VAL A 1 192 ? -1.010 -5.755 -13.242 1.00 95.75 192 VAL A N 1
ATOM 1481 C CA . VAL A 1 192 ? -1.795 -5.863 -14.484 1.00 95.75 192 VAL A CA 1
ATOM 1482 C C . VAL A 1 192 ? -1.343 -4.825 -15.509 1.00 95.75 192 VAL A C 1
ATOM 1484 O O . VAL A 1 192 ? -1.085 -5.163 -16.662 1.00 95.75 192 VAL A O 1
ATOM 1487 N N . LEU A 1 193 ? -1.229 -3.560 -15.111 1.00 95.56 193 LEU A N 1
ATOM 1488 C CA . LEU A 1 193 ? -0.813 -2.489 -16.017 1.00 95.56 193 LEU A CA 1
ATOM 1489 C C . LEU A 1 193 ? 0.665 -2.614 -16.423 1.00 95.56 193 LEU A C 1
ATOM 1491 O O . LEU A 1 193 ? 1.017 -2.246 -17.543 1.00 95.56 193 LEU A O 1
ATOM 1495 N N . GLY A 1 194 ? 1.510 -3.180 -15.561 1.00 93.75 194 GLY A N 1
ATOM 1496 C CA . GLY A 1 194 ? 2.917 -3.468 -15.833 1.00 93.75 194 GLY A CA 1
ATOM 1497 C C . GLY A 1 194 ? 3.063 -4.575 -16.856 1.00 93.75 194 GLY A C 1
ATOM 1498 O O . GLY A 1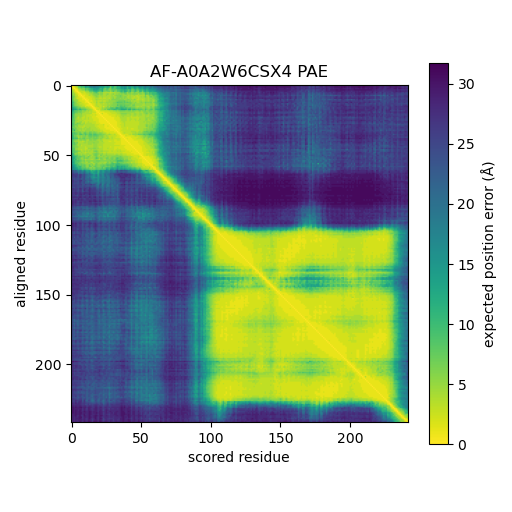 194 ? 3.759 -4.398 -17.852 1.00 93.75 194 GLY A O 1
ATOM 1499 N N . TYR A 1 195 ? 2.291 -5.652 -16.705 1.00 94.25 195 TYR A N 1
ATOM 1500 C CA . TYR A 1 195 ? 2.207 -6.715 -17.701 1.00 94.25 195 TYR A CA 1
ATOM 1501 C C . TYR A 1 195 ? 1.810 -6.175 -19.082 1.00 94.25 195 TYR A C 1
ATOM 1503 O O . TYR A 1 195 ? 2.395 -6.570 -20.092 1.00 94.25 195 TYR A O 1
ATOM 1511 N N . LEU A 1 196 ? 0.865 -5.229 -19.119 1.00 95.12 196 LEU A N 1
ATOM 1512 C CA . LEU A 1 196 ? 0.406 -4.555 -20.338 1.00 95.12 196 LEU A CA 1
ATOM 1513 C C . LEU A 1 196 ? 1.376 -3.478 -20.867 1.00 95.12 196 LEU A C 1
ATOM 1515 O O . LEU A 1 196 ? 1.155 -2.956 -21.958 1.00 95.12 196 LEU A O 1
ATOM 1519 N N . GLY A 1 197 ? 2.446 -3.151 -20.136 1.00 92.38 197 GLY A N 1
ATOM 1520 C CA . GLY A 1 197 ? 3.487 -2.216 -20.571 1.00 92.38 197 GLY A CA 1
ATOM 1521 C C . GLY A 1 197 ? 3.211 -0.735 -20.301 1.00 92.38 197 GLY A C 1
ATOM 1522 O O . GLY A 1 197 ? 3.818 0.117 -20.946 1.00 92.38 197 GLY A O 1
ATOM 1523 N N . TYR A 1 198 ? 2.325 -0.399 -19.360 1.00 93.06 198 TYR A N 1
ATOM 1524 C CA . TYR A 1 198 ? 1.975 0.993 -19.040 1.00 93.06 198 TYR A CA 1
ATOM 1525 C C . TYR A 1 198 ? 2.854 1.645 -17.953 1.00 93.06 198 TYR A C 1
ATOM 1527 O O . TYR A 1 198 ? 2.677 2.827 -17.663 1.00 93.06 198 TYR A O 1
ATOM 1535 N N . TRP A 1 199 ? 3.818 0.922 -17.370 1.00 89.75 199 TRP A N 1
ATOM 1536 C CA . TRP A 1 199 ? 4.646 1.393 -16.243 1.00 89.75 199 TRP A CA 1
ATOM 1537 C C . TRP A 1 199 ? 6.120 1.641 -16.576 1.00 89.75 199 TRP A C 1
ATOM 1539 O O . TRP A 1 199 ? 7.002 1.425 -15.744 1.00 89.75 199 TRP A O 1
ATOM 1549 N N . SER A 1 200 ? 6.408 2.176 -17.763 1.00 86.19 200 SER A N 1
ATOM 1550 C CA . SER A 1 200 ? 7.778 2.578 -18.119 1.00 86.19 200 SER A CA 1
ATOM 1551 C C . SER A 1 200 ? 8.387 3.572 -17.118 1.00 86.19 200 SER A C 1
ATOM 1553 O O . SER A 1 200 ? 9.578 3.497 -16.834 1.00 86.19 200 SER A O 1
ATOM 1555 N N . LEU A 1 201 ? 7.565 4.440 -16.512 1.00 88.38 201 LEU A N 1
ATOM 1556 C CA . LEU A 1 201 ? 7.994 5.400 -15.485 1.00 88.38 201 LEU A CA 1
ATOM 1557 C C . LEU A 1 201 ? 8.498 4.744 -14.193 1.00 88.38 201 LEU A C 1
ATOM 1559 O O . LEU A 1 201 ? 9.311 5.341 -13.493 1.00 88.38 201 LEU A O 1
ATOM 1563 N N . LEU A 1 202 ? 8.021 3.541 -13.860 1.00 84.25 202 LEU A N 1
ATOM 1564 C CA . LEU A 1 202 ? 8.505 2.767 -12.711 1.00 84.25 202 LEU A CA 1
ATOM 1565 C C . LEU A 1 202 ? 9.658 1.837 -13.107 1.00 84.25 202 LEU A C 1
ATOM 1567 O O . LEU A 1 202 ? 10.099 1.035 -12.296 1.00 84.25 202 LEU A O 1
ATOM 1571 N N . SER A 1 203 ? 10.150 1.907 -14.344 1.00 88.56 203 SER A N 1
ATOM 1572 C CA . SER A 1 203 ? 11.111 0.934 -14.854 1.00 88.56 203 SER A CA 1
ATOM 1573 C C . SER A 1 203 ? 10.598 -0.513 -14.755 1.00 88.56 203 SER A C 1
ATOM 1575 O O . SER A 1 203 ? 11.380 -1.416 -14.505 1.00 88.56 203 SER A O 1
ATOM 1577 N N . ILE A 1 204 ? 9.295 -0.748 -14.970 1.00 87.69 2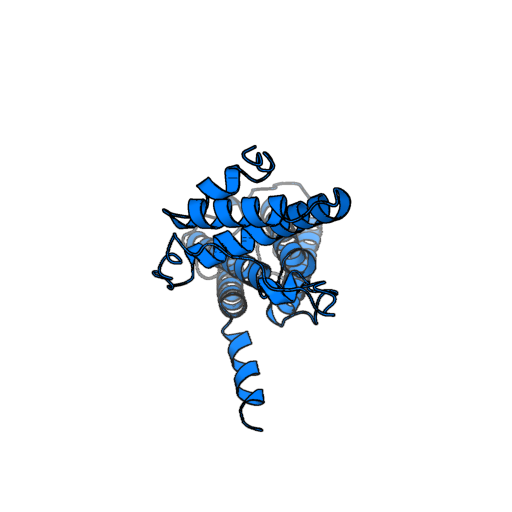04 ILE A N 1
ATOM 1578 C CA . ILE A 1 204 ? 8.711 -2.099 -15.018 1.00 87.69 204 ILE A CA 1
ATOM 1579 C C . ILE A 1 204 ? 8.563 -2.535 -16.485 1.00 87.69 204 ILE A C 1
ATOM 1581 O O . ILE A 1 204 ? 7.797 -1.903 -17.227 1.00 87.69 204 ILE A O 1
ATOM 1585 N N . PRO A 1 205 ? 9.268 -3.588 -16.944 1.00 87.62 205 PRO A N 1
ATOM 1586 C CA . PRO A 1 205 ? 9.120 -4.077 -18.310 1.00 87.62 205 PRO A CA 1
ATOM 1587 C C . PRO A 1 205 ? 7.726 -4.669 -18.570 1.00 87.62 205 PRO A C 1
ATOM 1589 O O . PRO A 1 205 ? 7.076 -5.172 -17.649 1.00 87.62 205 PRO A O 1
ATOM 1592 N N . PRO A 1 206 ? 7.265 -4.691 -19.831 1.00 92.19 206 PRO A N 1
ATOM 1593 C CA . PRO A 1 206 ? 6.071 -5.443 -20.205 1.00 92.19 206 PRO A CA 1
ATOM 1594 C C . PRO A 1 206 ? 6.277 -6.963 -20.078 1.00 92.19 206 PRO A C 1
ATOM 1596 O O . PRO A 1 206 ? 7.397 -7.475 -20.158 1.00 92.19 206 PRO A O 1
ATOM 1599 N N . GLY A 1 207 ? 5.174 -7.705 -19.948 1.00 91.50 207 GLY A N 1
ATOM 1600 C CA . GLY A 1 207 ? 5.155 -9.170 -20.014 1.00 91.50 207 GLY A CA 1
ATOM 1601 C C . GLY A 1 207 ? 5.549 -9.905 -18.725 1.00 91.50 207 GLY A C 1
ATOM 1602 O O . GLY A 1 207 ? 5.439 -9.385 -17.618 1.00 91.50 207 GLY A O 1
ATOM 1603 N N . PHE A 1 208 ? 5.965 -11.168 -18.864 1.00 89.94 208 PHE A N 1
ATOM 1604 C CA . PHE A 1 208 ? 6.365 -12.022 -17.738 1.00 89.94 208 PHE A CA 1
ATOM 1605 C C . PHE A 1 208 ? 7.820 -11.756 -17.338 1.00 89.94 208 PHE A C 1
ATOM 1607 O O . PHE A 1 208 ? 8.745 -12.306 -17.932 1.00 89.94 208 PHE A O 1
ATOM 1614 N N . ASN A 1 209 ? 8.010 -10.926 -16.318 1.00 89.25 209 ASN A N 1
ATOM 1615 C CA . ASN A 1 209 ? 9.311 -10.596 -15.740 1.00 89.25 209 ASN A CA 1
ATOM 1616 C C . ASN A 1 209 ? 9.251 -10.609 -14.205 1.00 89.25 209 ASN A C 1
ATOM 1618 O O . ASN A 1 209 ? 8.184 -10.817 -13.621 1.00 89.25 209 ASN A O 1
ATOM 1622 N N . GLY A 1 210 ? 10.411 -10.425 -13.569 1.00 88.69 210 GLY A N 1
ATOM 1623 C CA . GLY A 1 210 ? 10.553 -10.461 -12.115 1.00 88.69 210 GLY A CA 1
ATOM 1624 C C . GLY A 1 210 ? 9.634 -9.473 -11.400 1.00 88.69 210 GLY A C 1
ATOM 1625 O O . GLY A 1 210 ? 8.955 -9.875 -10.457 1.00 88.69 210 GLY A O 1
ATOM 1626 N N . ASP A 1 211 ? 9.555 -8.234 -11.887 1.00 89.69 211 ASP A N 1
ATOM 1627 C CA . ASP A 1 211 ? 8.742 -7.167 -11.298 1.00 89.69 211 ASP A CA 1
ATOM 1628 C C . ASP A 1 211 ? 7.245 -7.509 -11.330 1.00 89.69 211 ASP A C 1
ATOM 1630 O O . ASP A 1 211 ? 6.611 -7.606 -10.282 1.00 89.69 211 ASP A O 1
ATOM 1634 N N . ASN A 1 212 ? 6.694 -7.834 -12.506 1.00 92.88 212 ASN A N 1
ATOM 1635 C CA . ASN A 1 212 ? 5.266 -8.152 -12.644 1.00 92.88 212 ASN A CA 1
ATOM 1636 C C . ASN A 1 212 ? 4.853 -9.399 -11.842 1.00 92.88 212 ASN A C 1
ATOM 1638 O O . ASN A 1 212 ? 3.748 -9.457 -11.299 1.00 92.88 212 ASN A O 1
ATOM 1642 N N . ILE A 1 213 ? 5.727 -10.410 -11.758 1.00 93.25 213 ILE A N 1
ATOM 1643 C CA . ILE A 1 213 ? 5.472 -11.618 -10.961 1.00 93.25 213 ILE A CA 1
ATOM 1644 C C . ILE A 1 213 ? 5.504 -11.288 -9.468 1.00 93.25 213 ILE A C 1
ATOM 1646 O O . ILE A 1 213 ? 4.639 -11.761 -8.727 1.00 93.25 213 ILE A O 1
ATOM 1650 N N . LEU A 1 214 ? 6.478 -10.491 -9.021 1.00 92.44 214 LEU A N 1
ATOM 1651 C CA . LEU A 1 214 ? 6.592 -10.081 -7.626 1.00 92.44 214 LEU A CA 1
ATOM 1652 C C . LEU A 1 214 ? 5.397 -9.224 -7.210 1.00 92.44 214 LEU A C 1
ATOM 1654 O O . LEU A 1 214 ? 4.767 -9.539 -6.201 1.00 92.44 214 LEU A O 1
ATOM 1658 N N . ASP A 1 215 ? 5.041 -8.210 -7.996 1.00 94.25 215 ASP A N 1
ATOM 1659 C CA . ASP A 1 215 ? 3.896 -7.342 -7.722 1.00 94.25 215 ASP A CA 1
ATOM 1660 C C . ASP A 1 215 ? 2.605 -8.152 -7.635 1.00 94.25 215 ASP A C 1
ATOM 1662 O O . ASP A 1 215 ? 1.833 -7.989 -6.690 1.00 94.25 215 ASP A O 1
ATOM 1666 N N . LEU A 1 216 ? 2.398 -9.097 -8.558 1.00 96.12 216 LEU A N 1
ATOM 1667 C CA . LEU A 1 216 ? 1.240 -9.984 -8.524 1.00 96.12 216 LEU A C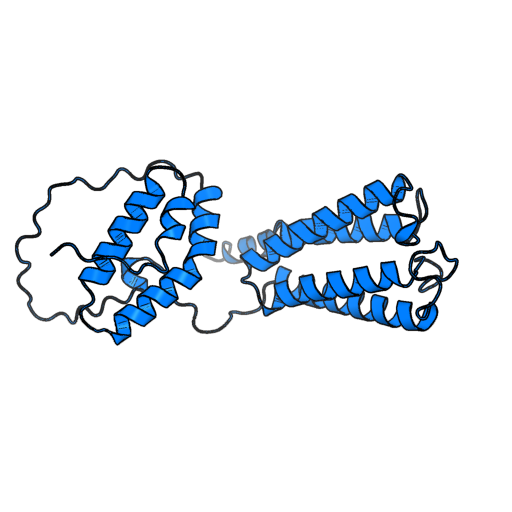A 1
ATOM 1668 C C . LEU A 1 216 ? 1.243 -10.878 -7.276 1.00 96.12 216 LEU A C 1
ATOM 1670 O O . LEU A 1 216 ? 0.217 -11.009 -6.605 1.00 96.12 216 LEU A O 1
ATOM 1674 N N . ALA A 1 217 ? 2.381 -11.491 -6.944 1.00 96.19 217 ALA A N 1
ATOM 1675 C CA . ALA A 1 217 ? 2.502 -12.373 -5.787 1.00 96.19 217 ALA A CA 1
ATOM 1676 C C . ALA A 1 217 ? 2.258 -11.618 -4.472 1.00 96.19 217 ALA A C 1
ATOM 1678 O O . ALA A 1 217 ? 1.506 -12.089 -3.613 1.00 96.19 217 ALA A O 1
ATOM 1679 N N . VAL A 1 218 ? 2.849 -10.429 -4.324 1.00 96.00 218 VAL A N 1
ATOM 1680 C CA . VAL A 1 218 ? 2.672 -9.571 -3.148 1.00 96.00 218 VAL A CA 1
ATOM 1681 C C . VAL A 1 218 ? 1.246 -9.033 -3.090 1.00 96.00 218 VAL A C 1
ATOM 1683 O O . VAL A 1 218 ? 0.657 -9.043 -2.009 1.00 96.00 218 VAL A O 1
ATOM 1686 N N . ALA A 1 219 ? 0.647 -8.640 -4.216 1.00 96.81 219 ALA A N 1
ATOM 1687 C CA . ALA A 1 219 ? -0.748 -8.210 -4.281 1.00 96.81 219 ALA A CA 1
ATOM 1688 C C . ALA A 1 219 ? -1.693 -9.302 -3.774 1.00 96.81 219 ALA A C 1
ATOM 1690 O O . ALA A 1 219 ? -2.489 -9.062 -2.865 1.00 96.81 219 ALA A O 1
ATOM 1691 N N . VAL A 1 220 ? -1.564 -10.523 -4.303 1.00 96.81 220 VAL A N 1
ATOM 1692 C CA . VAL A 1 220 ? -2.382 -11.669 -3.890 1.00 96.81 220 VAL A CA 1
ATOM 1693 C C . VAL A 1 220 ? -2.167 -11.980 -2.411 1.00 96.81 220 VAL A C 1
ATOM 1695 O O . VAL A 1 220 ? -3.141 -12.090 -1.667 1.00 96.81 220 VAL A O 1
ATOM 1698 N N . ALA A 1 221 ? -0.917 -12.065 -1.948 1.00 95.75 221 ALA A N 1
ATOM 1699 C CA . ALA A 1 221 ? -0.621 -12.327 -0.542 1.00 95.75 221 ALA A CA 1
ATOM 1700 C C . ALA A 1 221 ? -1.223 -11.253 0.379 1.00 95.75 221 ALA A C 1
ATOM 1702 O O . ALA A 1 221 ? -1.881 -11.585 1.366 1.00 95.75 221 ALA A O 1
ATOM 1703 N N . THR A 1 222 ? -1.065 -9.975 0.029 1.00 95.50 222 THR A N 1
ATOM 1704 C CA . THR A 1 222 ? -1.575 -8.845 0.817 1.00 95.50 222 THR A CA 1
ATOM 1705 C C . THR A 1 222 ? -3.104 -8.859 0.864 1.00 95.50 222 THR A C 1
ATOM 1707 O O . THR A 1 222 ? -3.684 -8.681 1.935 1.00 95.50 222 THR A O 1
ATOM 1710 N N . LEU A 1 223 ? -3.771 -9.138 -0.261 1.00 94.88 223 LEU A N 1
ATOM 1711 C CA . LEU A 1 223 ? -5.231 -9.251 -0.332 1.00 94.88 223 LEU A CA 1
ATOM 1712 C C . LEU A 1 223 ? -5.762 -10.428 0.496 1.00 94.88 223 LEU A C 1
ATOM 1714 O O . LEU A 1 223 ? -6.772 -10.281 1.181 1.00 94.88 223 LEU A O 1
ATOM 1718 N N . LEU A 1 224 ? -5.080 -11.576 0.490 1.00 92.81 224 LEU A N 1
ATOM 1719 C CA . LEU A 1 224 ? -5.461 -12.735 1.306 1.00 92.81 224 LEU A CA 1
ATOM 1720 C C . LEU A 1 224 ? -5.320 -12.454 2.809 1.00 92.81 224 LEU A C 1
ATOM 1722 O O . LEU A 1 224 ? -6.178 -12.855 3.603 1.00 92.81 224 LEU A O 1
ATOM 1726 N N . VAL A 1 225 ? -4.255 -11.754 3.208 1.00 91.00 225 VAL A N 1
ATOM 1727 C CA . VAL A 1 225 ? -4.027 -11.354 4.603 1.00 91.00 225 VAL A CA 1
ATOM 1728 C C . VAL A 1 225 ? -5.068 -10.310 5.030 1.00 91.00 225 VAL A C 1
ATOM 1730 O O . VAL A 1 225 ? -5.772 -10.523 6.022 1.00 91.00 225 VAL A O 1
ATOM 1733 N N . GLY A 1 226 ? -5.222 -9.234 4.251 1.00 87.94 226 GLY A N 1
ATOM 1734 C CA . GLY A 1 226 ? -6.142 -8.129 4.534 1.00 87.94 226 GLY A CA 1
ATOM 1735 C C . GLY A 1 226 ? -7.613 -8.546 4.498 1.00 87.94 226 GLY A C 1
ATOM 1736 O O . GLY A 1 226 ? -8.391 -8.144 5.359 1.00 87.94 226 GLY A O 1
ATOM 1737 N N . GLY A 1 227 ? -7.984 -9.438 3.575 1.00 85.56 227 GLY A N 1
ATOM 1738 C CA . GLY A 1 227 ? -9.312 -10.056 3.494 1.00 85.56 227 GLY A CA 1
ATOM 1739 C C . GLY A 1 227 ? -9.628 -11.015 4.648 1.00 85.56 227 GLY A C 1
ATOM 1740 O O . GLY A 1 227 ? -10.747 -11.509 4.756 1.00 85.56 227 GLY A O 1
ATOM 1741 N N . GLY A 1 228 ? -8.664 -11.285 5.532 1.00 77.19 228 GLY A N 1
ATOM 1742 C CA . GLY A 1 228 ? -8.875 -12.070 6.742 1.00 77.19 228 GLY A CA 1
ATOM 1743 C C . GLY A 1 228 ? -8.913 -13.583 6.529 1.00 77.19 228 GLY A C 1
ATOM 1744 O O . GLY A 1 228 ? -9.164 -14.298 7.503 1.00 77.19 228 GLY A O 1
ATOM 1745 N N . LEU A 1 229 ? -8.597 -14.090 5.328 1.00 73.62 229 LEU A N 1
ATOM 1746 C CA . LEU A 1 229 ? -8.555 -15.535 5.054 1.00 73.62 229 LEU A CA 1
ATOM 1747 C C . LEU A 1 229 ? -7.598 -16.262 6.012 1.00 73.62 229 LEU A C 1
ATOM 1749 O O . LEU A 1 229 ? -7.912 -17.334 6.520 1.00 73.62 229 LEU A O 1
ATOM 1753 N N . LEU A 1 230 ? -6.469 -15.631 6.342 1.00 64.69 230 LEU A N 1
ATOM 1754 C CA . LEU A 1 230 ? -5.476 -16.176 7.275 1.00 64.69 230 LEU A CA 1
ATOM 1755 C C . LEU A 1 230 ? -5.824 -15.946 8.757 1.00 64.69 230 LEU A C 1
ATOM 1757 O O . LEU A 1 230 ? -5.230 -16.561 9.636 1.00 64.69 230 LEU A O 1
ATOM 1761 N N . SER A 1 231 ? -6.798 -15.079 9.053 1.00 58.69 231 SER A N 1
ATOM 1762 C CA . SER A 1 231 ? -7.279 -14.825 10.421 1.00 58.69 231 SER A CA 1
ATOM 1763 C C . SER A 1 231 ? -8.449 -15.734 10.824 1.00 58.69 231 SER A C 1
ATOM 1765 O O . SER A 1 231 ? -8.720 -15.884 12.016 1.00 58.69 231 SER A O 1
ATOM 1767 N N . ALA A 1 232 ? -9.139 -16.351 9.858 1.00 51.19 232 ALA A N 1
ATOM 1768 C CA . ALA A 1 232 ? -10.263 -17.254 10.107 1.00 51.19 232 ALA A CA 1
ATOM 1769 C C . ALA A 1 232 ? -9.825 -18.600 10.717 1.00 51.19 232 ALA A C 1
ATOM 1771 O O . ALA A 1 232 ? -10.506 -19.117 11.602 1.00 51.19 232 ALA A O 1
ATOM 1772 N N . GLY A 1 233 ? -8.652 -19.116 10.331 1.00 44.00 233 GLY A N 1
ATOM 1773 C CA . GLY A 1 233 ? -8.150 -20.416 10.797 1.00 44.00 233 GLY A CA 1
ATOM 1774 C C . GLY A 1 233 ? -7.851 -20.495 12.301 1.00 44.00 233 GLY A C 1
ATOM 1775 O O . GLY A 1 233 ? -7.907 -21.572 12.878 1.00 44.00 233 GLY A O 1
ATOM 1776 N N . GLY A 1 234 ? -7.597 -19.362 12.968 1.00 42.28 234 GLY A N 1
ATOM 1777 C CA . GLY A 1 234 ? -7.302 -19.333 14.407 1.00 42.28 234 GLY A CA 1
ATOM 1778 C C . GLY A 1 234 ? -8.530 -19.363 15.325 1.00 42.28 234 GLY A C 1
ATOM 1779 O O . GLY A 1 234 ? -8.390 -19.642 16.512 1.00 42.28 234 GLY A O 1
ATOM 1780 N N . ARG A 1 235 ? -9.739 -19.075 14.816 1.00 46.00 235 ARG A N 1
ATOM 1781 C CA . ARG A 1 235 ? -10.967 -19.082 15.641 1.00 46.00 235 ARG A CA 1
ATOM 1782 C C . ARG A 1 235 ? -11.576 -20.474 15.798 1.00 46.00 235 ARG A C 1
ATOM 1784 O O . ARG A 1 235 ? -12.280 -20.718 16.774 1.00 46.00 235 ARG A O 1
ATOM 1791 N N . GLN A 1 236 ? -11.295 -21.379 14.864 1.00 38.66 236 GLN A N 1
ATOM 1792 C CA . GLN A 1 236 ? -11.853 -22.731 14.860 1.00 38.66 236 GLN A CA 1
ATOM 1793 C C . GLN A 1 236 ? -11.226 -23.628 15.938 1.00 38.66 236 GLN A C 1
ATOM 1795 O O . GLN A 1 236 ? -11.914 -24.463 16.513 1.00 38.66 236 GLN A O 1
ATOM 1800 N N . SER A 1 237 ? -9.960 -23.402 16.300 1.00 37.69 237 SER A N 1
ATOM 1801 C CA . SER A 1 237 ? -9.283 -24.187 17.342 1.00 37.69 237 SER A CA 1
ATOM 1802 C C . SER A 1 237 ? -9.783 -23.891 18.761 1.00 37.69 237 SER A C 1
ATOM 1804 O O . SER A 1 237 ? -9.638 -24.729 19.637 1.00 37.69 237 SER A O 1
ATOM 1806 N N . ALA A 1 238 ? -10.392 -22.723 19.000 1.00 43.69 238 ALA A N 1
ATOM 1807 C CA . ALA A 1 238 ? -10.877 -22.322 20.326 1.00 43.69 238 ALA A CA 1
ATOM 1808 C C . ALA A 1 238 ? -12.319 -22.774 20.628 1.00 43.69 238 ALA A C 1
ATOM 1810 O O . ALA A 1 238 ? -12.797 -22.592 21.742 1.00 43.69 238 ALA A O 1
ATOM 1811 N N . THR A 1 239 ? -13.032 -23.327 19.643 1.00 42.16 239 THR A N 1
ATOM 1812 C CA . THR A 1 239 ? -14.430 -23.780 19.790 1.00 42.16 239 THR A CA 1
ATOM 1813 C C . THR A 1 239 ? -14.572 -25.300 19.874 1.00 42.16 239 THR A C 1
ATOM 1815 O O . THR A 1 239 ? -15.678 -25.783 20.080 1.00 42.16 239 THR A O 1
ATOM 1818 N N . ALA A 1 240 ? -13.472 -26.052 19.762 1.00 39.78 240 ALA A N 1
ATOM 1819 C CA . ALA A 1 240 ? -13.468 -27.514 19.860 1.00 39.78 240 ALA A CA 1
ATOM 1820 C C . ALA A 1 240 ? -13.120 -28.055 21.267 1.00 39.78 240 ALA A C 1
ATOM 1822 O O . ALA A 1 240 ? -13.088 -29.268 21.447 1.00 39.78 240 ALA A O 1
ATOM 1823 N N . GLU A 1 241 ? -12.873 -27.184 22.253 1.00 39.91 241 GLU A N 1
ATOM 1824 C CA . GLU A 1 241 ? -12.534 -27.559 23.643 1.00 39.91 241 GLU A CA 1
ATOM 1825 C C . GLU A 1 241 ? -13.579 -27.106 24.691 1.00 39.91 241 GLU A C 1
ATOM 1827 O O . GLU A 1 241 ? -13.253 -27.000 25.872 1.00 39.91 241 GLU A O 1
ATOM 1832 N N . ALA A 1 242 ? -14.827 -26.832 24.290 1.00 36.91 242 ALA A N 1
ATOM 1833 C CA . ALA A 1 242 ? -15.918 -26.479 25.213 1.00 36.91 242 ALA A CA 1
ATOM 1834 C C . ALA A 1 242 ? -16.961 -27.596 25.337 1.00 36.91 242 ALA A C 1
ATOM 1836 O O . ALA A 1 242 ? -17.367 -28.133 24.281 1.00 36.91 242 ALA A O 1
#

Radius of gyration: 25.34 Å; Cα contacts (8 Å, |Δi|>4): 255; chains: 1; bounding box: 67×53×68 Å

Solvent-accessible surface area (backbone atoms only — not comparable to full-atom values): 13613 Å² total; per-residue (Å²): 130,85,75,81,65,67,76,93,55,58,69,54,38,77,66,34,74,75,68,56,11,56,52,53,47,53,50,56,41,51,56,56,65,71,45,82,51,75,65,62,44,51,54,50,54,52,51,50,65,70,44,44,67,58,50,45,52,47,68,76,69,52,88,79,76,82,78,77,79,77,78,88,79,79,77,84,75,80,80,84,86,79,92,70,90,79,76,72,49,68,39,77,80,68,68,51,72,79,78,80,66,86,70,83,79,48,72,59,33,51,48,25,44,52,52,16,53,51,32,39,52,51,16,52,52,40,38,72,73,50,40,80,58,67,34,52,38,70,44,92,46,42,58,95,78,51,32,46,34,19,33,43,33,22,49,50,28,44,51,51,17,49,54,23,40,42,21,41,74,73,39,54,74,72,50,23,25,51,46,30,36,52,52,13,52,51,31,38,51,47,18,54,40,15,35,74,44,74,27,45,52,39,16,35,67,54,42,96,46,51,48,33,52,47,33,36,52,50,11,53,53,31,32,42,41,25,69,35,65,72,61,54,69,68,58,60,72,73,67,75,82,117

Sequence (242 aa):
MSAQGPSSLRWVGNLLPGEEGTAWWAEVISCLAETTDPGQRRDYVRSYRRSVPKLVWNSWTSPVRYVAPAPVGVVYSSVERRGMDLAFTPEDKFGIKVQSKPGPRTIDQKYSVLLGLIVLVLGILGFILTGFANYTEMTDHAILGLFQTNGFHNTIYLILWVFWLLGAFGLTAAGNQGMNIAVGGALLLVAVLGYLGYWSLLSIPPGFNGDNILDLAVAVATLLVGGGLLSAGGRQSATAEA

Nearest PDB structures (foldseek):
  6nsj-assembly1_A  TM=4.833E-01  e=1.687E+00  Helicobacter pylori J99
  6akf-assembly1_A  TM=3.150E-01  e=7.344E-01  Mus musculus

pLDDT: mean 75.53, std 20.67, range [31.16, 97.62]